Protein AF-A0A7X6CUW1-F1 (afdb_monomer_lite)

Foldseek 3Di:
DDDDDDDPPDPDDPDPPVPDDLQDLVNLCVLLVHDDDDDPVRLVVSLVVLCVVLVDPPDPVSVVSNVSSVSSSCNSVVNPDDDDPDPVQQQDDDPNHGVVVVCVCCVPVVVVVVVVVVVVVVVCVVVVCVVVDDDAPAEEEEAEQKDQPCVVDDPVVQPLADAVQVVLCVQQVTDHYYYYYQHQDPPDDPVSNVVSVVVLVCVLVCVDAHFKYKYFPVSLVVSLQSVFFDQCVVLVVVVPVVDPCVLCVQFAFDWDAHPVRDIGGFWTWNQVLPLCVSNRTDDNTTTMTGTPSHPCNVSSSSVVVVCSVCVVVSSVSVVVVVVPDDPPPPPPDDDDDPDDDPDDDDDD

Radius of gyration: 44.89 Å; chains: 1; bounding box: 87×87×117 Å

Structure (mmCIF, N/CA/C/O backbone):
data_AF-A0A7X6CUW1-F1
#
_entry.id   AF-A0A7X6CUW1-F1
#
loop_
_atom_site.group_PDB
_atom_site.id
_atom_site.type_symbol
_atom_site.label_atom_id
_atom_site.label_alt_id
_atom_site.label_comp_id
_atom_site.label_asym_id
_atom_site.label_entity_id
_atom_site.label_seq_id
_atom_site.pdbx_PDB_ins_code
_atom_site.Cartn_x
_atom_site.Cartn_y
_atom_site.Cartn_z
_atom_site.occupancy
_atom_site.B_iso_or_equiv
_atom_site.auth_seq_id
_atom_site.auth_comp_id
_atom_site.auth_asym_id
_atom_site.auth_atom_id
_atom_site.pdbx_PDB_model_num
ATOM 1 N N . MET A 1 1 ? 52.837 51.247 -17.660 1.00 37.38 1 MET A N 1
ATOM 2 C CA . MET A 1 1 ? 52.969 52.256 -18.740 1.00 37.38 1 MET A CA 1
ATOM 3 C C . MET A 1 1 ? 53.854 51.678 -19.839 1.00 37.38 1 MET A C 1
ATOM 5 O O . MET A 1 1 ? 54.878 51.116 -19.479 1.00 37.38 1 MET A O 1
ATOM 9 N N . ARG A 1 2 ? 53.458 51.864 -21.115 1.00 35.38 2 ARG A N 1
ATOM 10 C CA . ARG A 1 2 ? 54.001 51.298 -22.384 1.00 35.38 2 ARG A CA 1
ATOM 11 C C . ARG A 1 2 ? 53.661 49.814 -22.578 1.00 35.38 2 ARG A C 1
ATOM 13 O O . ARG A 1 2 ? 54.220 48.990 -21.878 1.00 35.38 2 ARG A O 1
ATOM 20 N N . ASN A 1 3 ? 52.665 49.389 -23.362 1.00 33.28 3 ASN A N 1
ATOM 21 C CA . ASN A 1 3 ? 52.135 49.794 -24.679 1.00 33.28 3 ASN A CA 1
ATOM 22 C C . ASN A 1 3 ? 53.140 49.752 -25.843 1.00 33.28 3 ASN A C 1
ATOM 24 O O . ASN A 1 3 ? 54.154 50.445 -25.791 1.00 33.28 3 ASN A O 1
ATOM 28 N N . MET A 1 4 ? 52.692 49.045 -26.897 1.00 32.41 4 MET A N 1
ATOM 29 C CA . MET A 1 4 ? 53.194 48.907 -28.279 1.00 32.41 4 MET A CA 1
ATOM 30 C C . MET A 1 4 ? 54.305 47.854 -28.485 1.00 32.41 4 MET A C 1
ATOM 32 O O . MET A 1 4 ? 55.211 47.753 -27.674 1.00 32.41 4 MET A O 1
ATOM 36 N N . ASP A 1 5 ? 54.303 47.018 -29.527 1.00 32.22 5 ASP A N 1
ATOM 37 C CA . ASP A 1 5 ? 53.463 46.984 -30.728 1.00 32.22 5 ASP A CA 1
ATOM 38 C C . ASP A 1 5 ? 53.472 45.588 -31.368 1.00 32.22 5 ASP A C 1
ATOM 40 O O . ASP A 1 5 ? 54.455 44.851 -31.284 1.00 32.22 5 ASP A O 1
ATOM 44 N N . LYS A 1 6 ? 52.376 45.266 -32.052 1.00 42.03 6 LYS A N 1
ATOM 45 C CA . LYS A 1 6 ? 52.260 44.152 -32.988 1.00 42.03 6 LYS A CA 1
ATOM 46 C C . LYS A 1 6 ? 53.151 44.430 -34.199 1.00 42.03 6 LYS A C 1
ATOM 48 O O . LYS A 1 6 ? 53.022 45.465 -34.839 1.00 42.03 6 LYS A O 1
ATOM 53 N N . SER A 1 7 ? 53.951 43.456 -34.608 1.00 32.16 7 SER A N 1
ATOM 54 C CA . SER A 1 7 ? 54.215 43.250 -36.034 1.00 32.16 7 SER A CA 1
ATOM 55 C C . SER A 1 7 ? 54.445 41.765 -36.282 1.00 32.16 7 SER A C 1
ATOM 57 O O . SER A 1 7 ? 55.501 41.203 -36.011 1.00 32.16 7 SER A O 1
ATOM 59 N N . GLU A 1 8 ? 53.383 41.122 -36.757 1.00 33.62 8 GLU A N 1
ATOM 60 C CA . GLU A 1 8 ? 53.429 39.822 -37.409 1.00 33.62 8 GLU A CA 1
ATOM 61 C C . GLU A 1 8 ? 54.360 39.930 -38.623 1.00 33.62 8 GLU A C 1
ATOM 63 O O . GLU A 1 8 ? 53.981 40.446 -39.675 1.00 33.62 8 GLU A O 1
ATOM 68 N N . GLN A 1 9 ? 55.594 39.448 -38.495 1.00 31.64 9 GLN A N 1
ATOM 69 C CA . GLN A 1 9 ? 56.367 39.055 -39.665 1.00 31.64 9 GLN A CA 1
ATOM 70 C C . GLN A 1 9 ? 55.897 37.667 -40.079 1.00 31.64 9 GLN A C 1
ATOM 72 O O . GLN A 1 9 ? 56.334 36.652 -39.551 1.00 31.64 9 GLN A O 1
ATOM 77 N N . ASN A 1 10 ? 54.944 37.684 -41.008 1.00 37.09 10 ASN A N 1
ATOM 78 C CA . ASN A 1 10 ? 54.519 36.586 -41.861 1.00 37.09 10 ASN A CA 1
ATOM 79 C C . ASN A 1 10 ? 55.748 35.879 -42.471 1.00 37.09 10 ASN A C 1
ATOM 81 O O . ASN A 1 10 ? 56.368 36.456 -43.372 1.00 37.09 10 ASN A O 1
ATOM 85 N N . PRO A 1 11 ? 56.120 34.660 -42.032 1.00 34.69 11 PRO A N 1
ATOM 86 C CA . PRO A 1 11 ? 57.071 33.866 -42.777 1.00 34.69 11 PRO A CA 1
ATOM 87 C C . PRO A 1 11 ? 56.303 33.268 -43.951 1.00 34.69 11 PRO A C 1
ATOM 89 O O . PRO A 1 11 ? 55.558 32.302 -43.811 1.00 34.69 11 PRO A O 1
ATOM 92 N N . GLU A 1 12 ? 56.434 33.964 -45.077 1.00 35.34 12 GLU A N 1
ATOM 93 C CA . GLU A 1 12 ? 56.461 33.415 -46.426 1.00 35.34 12 GLU A CA 1
ATOM 94 C C . GLU A 1 12 ? 55.692 32.105 -46.592 1.00 35.34 12 GLU A C 1
ATOM 96 O O . GLU A 1 12 ? 56.203 31.010 -46.365 1.00 35.34 12 GLU A O 1
ATOM 101 N N . THR A 1 13 ? 54.448 32.251 -47.053 1.00 31.05 13 THR A N 1
ATOM 102 C CA . THR A 1 13 ? 53.720 31.254 -47.842 1.00 31.05 13 THR A CA 1
ATOM 103 C C . THR A 1 13 ? 54.718 30.386 -48.620 1.00 31.05 13 THR A C 1
ATOM 105 O O . THR A 1 13 ? 55.293 30.883 -49.594 1.00 31.05 13 THR A O 1
ATOM 108 N N . PRO A 1 14 ? 54.940 29.114 -48.237 1.00 35.59 14 PRO A N 1
ATOM 109 C CA . PRO A 1 14 ? 55.691 28.214 -49.076 1.00 35.59 14 PRO A CA 1
ATOM 110 C C . PRO A 1 14 ? 54.786 27.927 -50.265 1.00 35.59 14 PRO A C 1
ATOM 112 O O . PRO A 1 14 ? 53.789 27.215 -50.178 1.00 35.59 14 PRO A O 1
ATOM 115 N N . ASP A 1 15 ? 55.122 28.589 -51.359 1.00 36.53 15 ASP A N 1
ATOM 116 C CA . ASP A 1 15 ? 54.914 28.091 -52.699 1.00 36.53 15 ASP A CA 1
ATOM 117 C C . ASP A 1 15 ? 53.448 27.821 -53.087 1.00 36.53 15 ASP A C 1
ATOM 119 O O . ASP A 1 15 ? 53.007 26.707 -53.370 1.00 36.53 15 ASP A O 1
ATOM 123 N N . ARG A 1 16 ? 52.699 28.916 -53.269 1.00 32.84 16 ARG A N 1
ATOM 124 C CA . ARG A 1 16 ? 51.542 28.971 -54.187 1.00 32.84 16 ARG A CA 1
ATOM 125 C C . ARG A 1 16 ? 51.960 28.787 -55.668 1.00 32.84 16 ARG A C 1
ATOM 127 O O . ARG A 1 16 ? 51.327 29.358 -56.551 1.00 32.84 16 ARG A O 1
ATOM 134 N N . ALA A 1 17 ? 52.995 27.994 -55.959 1.00 31.42 17 ALA A N 1
ATOM 135 C CA . ALA A 1 17 ? 53.446 27.636 -57.307 1.00 31.42 17 ALA A CA 1
ATOM 136 C C . ALA A 1 17 ? 53.113 26.183 -57.703 1.00 31.42 17 ALA A C 1
ATOM 138 O O . ALA A 1 17 ? 53.570 25.707 -58.737 1.00 31.42 17 ALA A O 1
ATOM 139 N N . ALA A 1 18 ? 52.259 25.490 -56.939 1.00 34.91 18 ALA A N 1
ATOM 140 C CA . ALA A 1 18 ? 51.622 24.236 -57.365 1.00 34.91 18 ALA A CA 1
ATOM 141 C C . ALA A 1 18 ? 50.106 24.395 -57.620 1.00 34.91 18 ALA A C 1
ATOM 143 O O . ALA A 1 18 ? 49.354 23.421 -57.614 1.00 34.91 18 ALA A O 1
ATOM 144 N N . ALA A 1 19 ? 49.638 25.629 -57.847 1.00 34.12 19 ALA A N 1
ATOM 145 C CA . ALA A 1 19 ? 48.302 25.885 -58.374 1.00 34.12 19 ALA A CA 1
ATOM 146 C C . ALA A 1 19 ? 48.270 25.436 -59.841 1.00 34.12 19 ALA A C 1
ATOM 148 O O . ALA A 1 19 ? 48.971 25.992 -60.687 1.00 34.12 19 ALA A O 1
ATOM 149 N N . GLY A 1 20 ? 47.504 24.373 -60.093 1.00 41.28 20 GLY A N 1
ATOM 150 C CA . GLY A 1 20 ? 47.474 23.626 -61.342 1.00 41.28 20 GLY A CA 1
ATOM 151 C C . GLY A 1 20 ? 47.475 24.504 -62.587 1.00 41.28 20 GLY A C 1
ATOM 152 O O . GLY A 1 20 ? 46.703 25.457 -62.698 1.00 41.28 20 GLY A O 1
ATOM 153 N N . GLN A 1 21 ? 48.331 24.141 -63.543 1.00 43.94 21 GLN A N 1
ATOM 154 C CA . GLN A 1 21 ? 48.214 24.612 -64.916 1.00 43.94 21 GLN A CA 1
ATOM 155 C C . GLN A 1 21 ? 46.764 24.406 -65.355 1.00 43.94 21 GLN A C 1
ATOM 157 O O . GLN A 1 21 ? 46.319 23.277 -65.564 1.00 43.94 21 GLN A O 1
ATOM 162 N N . VAL A 1 22 ? 46.009 25.499 -65.450 1.00 59.91 22 VAL A N 1
ATOM 163 C CA . VAL A 1 22 ? 44.676 25.475 -66.039 1.00 59.91 22 VAL A CA 1
ATOM 164 C C . VAL A 1 22 ? 44.899 25.107 -67.495 1.00 59.91 22 VAL A C 1
ATOM 166 O O . VAL A 1 22 ? 45.400 25.915 -68.277 1.00 59.91 22 VAL A O 1
ATOM 169 N N . LEU A 1 23 ? 44.622 23.845 -67.819 1.00 72.19 23 LEU A N 1
ATOM 170 C CA . LEU A 1 23 ? 44.793 23.300 -69.153 1.00 72.19 23 LEU A CA 1
ATOM 171 C C . LEU A 1 23 ? 44.078 24.230 -70.139 1.00 72.19 23 LEU A C 1
ATOM 173 O O . LEU A 1 23 ? 42.863 24.416 -70.076 1.00 72.19 23 LEU A O 1
ATOM 177 N N . THR A 1 24 ? 44.836 24.874 -71.022 1.00 79.75 24 THR A N 1
ATOM 178 C CA . THR A 1 24 ? 44.257 25.822 -71.978 1.00 79.75 24 THR A CA 1
ATOM 179 C C . THR A 1 24 ? 43.451 25.069 -73.032 1.00 79.75 24 THR A C 1
ATOM 181 O O . THR A 1 24 ? 43.754 23.924 -73.373 1.00 79.75 24 THR A O 1
ATOM 184 N N . ARG A 1 25 ? 42.451 25.724 -73.634 1.00 77.56 25 ARG A N 1
ATOM 185 C CA . ARG A 1 25 ? 41.637 25.123 -74.707 1.00 77.56 25 ARG A CA 1
ATOM 186 C C . ARG A 1 25 ? 42.491 24.559 -75.855 1.00 77.56 25 ARG A C 1
ATOM 188 O O . ARG A 1 25 ? 42.153 23.524 -76.415 1.00 77.56 25 ARG A O 1
ATOM 195 N N . ALA A 1 26 ? 43.610 25.208 -76.183 1.00 79.31 26 ALA A N 1
ATOM 196 C CA . ALA A 1 26 ? 44.545 24.742 -77.210 1.00 79.31 26 ALA A CA 1
ATOM 197 C C . ALA A 1 26 ? 45.279 23.449 -76.804 1.00 79.31 26 ALA A C 1
ATOM 199 O O . ALA A 1 26 ? 45.451 22.552 -77.628 1.00 79.31 26 ALA A O 1
ATOM 200 N N . GLN A 1 27 ? 45.665 23.322 -75.531 1.00 81.38 27 GLN A N 1
ATOM 201 C CA . GLN A 1 27 ? 46.259 22.096 -74.988 1.00 81.38 27 GLN A CA 1
ATOM 202 C C . GLN A 1 27 ? 45.232 20.958 -74.926 1.00 81.38 27 GLN A C 1
ATOM 204 O O . GLN A 1 27 ? 45.554 19.837 -75.305 1.00 81.38 27 GLN A O 1
ATOM 209 N N . ALA A 1 28 ? 43.984 21.254 -74.554 1.00 82.69 28 ALA A N 1
ATOM 210 C CA . ALA A 1 28 ? 42.889 20.283 -74.550 1.00 82.69 28 ALA A CA 1
ATOM 211 C C . ALA A 1 28 ? 42.583 19.722 -75.954 1.00 82.69 28 ALA A C 1
ATOM 213 O O . ALA A 1 28 ? 42.400 18.517 -76.115 1.00 82.69 28 ALA A O 1
ATOM 214 N N . ILE A 1 29 ? 42.607 20.576 -76.988 1.00 85.12 29 ILE A N 1
ATOM 215 C CA . ILE A 1 29 ? 42.474 20.159 -78.398 1.00 85.12 29 ILE A CA 1
ATOM 216 C C . ILE A 1 29 ? 43.608 19.203 -78.793 1.00 85.12 29 ILE A C 1
ATOM 218 O O . ILE A 1 29 ? 43.357 18.205 -79.465 1.00 85.12 29 ILE A O 1
ATOM 222 N N . LYS A 1 30 ? 44.841 19.472 -78.344 1.00 85.69 30 LYS A N 1
ATOM 223 C CA . LYS A 1 30 ? 46.001 18.621 -78.632 1.00 85.69 30 LYS A CA 1
ATOM 224 C C . LYS A 1 30 ? 45.921 17.264 -77.925 1.00 85.69 30 LYS A C 1
ATOM 226 O O . LYS A 1 30 ? 46.213 16.255 -78.554 1.00 85.69 30 LYS A O 1
ATOM 231 N N . ILE A 1 31 ? 45.505 17.237 -76.657 1.00 84.94 31 ILE A N 1
ATOM 232 C CA . ILE A 1 31 ? 45.363 16.003 -75.862 1.00 84.94 31 ILE A CA 1
ATOM 233 C C . ILE A 1 31 ? 44.272 15.094 -76.432 1.00 84.94 31 ILE A C 1
ATOM 235 O O . ILE A 1 31 ? 44.461 13.886 -76.510 1.00 84.94 31 ILE A O 1
ATOM 239 N N . LEU A 1 32 ? 43.156 15.665 -76.895 1.00 84.81 32 LEU A N 1
ATOM 240 C CA . LEU A 1 32 ? 42.113 14.890 -77.572 1.00 84.81 32 LEU A CA 1
ATOM 241 C C . LEU A 1 32 ? 42.444 14.578 -79.040 1.00 84.81 32 LEU A C 1
ATOM 243 O O . LEU A 1 32 ? 41.616 13.993 -79.732 1.00 84.81 32 LEU A O 1
ATOM 247 N N . GLU A 1 33 ? 43.639 14.928 -79.527 1.00 86.00 33 GLU A N 1
ATOM 248 C CA . GLU A 1 33 ? 44.079 14.686 -80.907 1.00 86.00 33 GLU A CA 1
ATOM 249 C C . GLU A 1 33 ? 43.105 15.285 -81.949 1.00 86.00 33 GLU A C 1
ATOM 251 O O . GLU A 1 33 ? 42.822 14.685 -82.988 1.00 86.00 33 GLU A O 1
ATOM 256 N N . LEU A 1 34 ? 42.554 16.469 -81.654 1.00 87.06 34 LEU A N 1
ATOM 257 C CA . LEU A 1 34 ? 41.578 17.177 -82.486 1.00 87.06 34 LEU A CA 1
ATOM 258 C C . LEU A 1 34 ? 42.255 18.239 -83.368 1.00 87.06 34 LEU A C 1
ATOM 260 O O . LEU A 1 34 ? 43.216 18.891 -82.964 1.00 87.06 34 LEU A O 1
ATOM 264 N N . THR A 1 35 ? 41.721 18.468 -84.570 1.00 80.06 35 THR A N 1
ATOM 265 C CA . THR A 1 35 ? 42.219 19.490 -85.509 1.00 80.06 35 THR A CA 1
ATOM 266 C C . THR A 1 35 ? 41.250 20.665 -85.642 1.00 80.06 35 THR A C 1
ATOM 2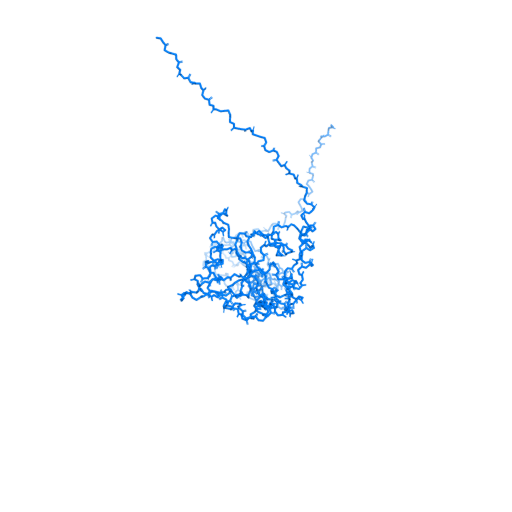68 O O . THR A 1 35 ? 40.051 20.471 -85.838 1.00 80.06 35 THR A O 1
ATOM 271 N N . GLY A 1 36 ? 41.769 21.897 -85.614 1.00 76.44 36 GLY A N 1
ATOM 272 C CA . GLY A 1 36 ? 40.997 23.114 -85.893 1.00 76.44 36 GLY A CA 1
ATOM 273 C C . GLY A 1 36 ? 40.047 23.533 -84.764 1.00 76.44 36 GLY A C 1
ATOM 274 O O . GLY A 1 36 ? 40.405 23.483 -83.590 1.00 76.44 36 GLY A O 1
ATOM 275 N N . LYS A 1 37 ? 38.843 24.000 -85.125 1.00 78.56 37 LYS A N 1
ATOM 276 C CA . LYS A 1 37 ? 37.756 24.344 -84.189 1.00 78.56 37 LYS A CA 1
ATOM 277 C C . LYS A 1 37 ? 36.717 23.209 -84.200 1.00 78.56 37 LYS A C 1
ATOM 279 O O . LYS A 1 37 ? 35.774 23.286 -84.985 1.00 78.56 37 LYS A O 1
ATOM 284 N N . PRO A 1 38 ? 36.898 22.140 -83.401 1.00 79.94 38 PRO A N 1
ATOM 285 C CA . PRO A 1 38 ? 36.013 20.981 -83.441 1.00 79.94 38 PRO A CA 1
ATOM 286 C C . PRO A 1 38 ? 34.617 21.335 -82.909 1.00 79.94 38 PRO A C 1
ATOM 288 O O . PRO A 1 38 ? 34.485 22.068 -81.926 1.00 79.94 38 PRO A O 1
ATOM 291 N N . ASN A 1 39 ? 33.580 20.801 -83.558 1.00 84.56 39 ASN A N 1
ATOM 292 C CA . ASN A 1 39 ? 32.212 20.844 -83.043 1.00 84.56 39 ASN A CA 1
ATOM 293 C C . ASN A 1 39 ? 32.049 19.835 -81.887 1.00 84.56 39 ASN A C 1
ATOM 295 O O . ASN A 1 39 ? 32.823 18.884 -81.770 1.00 84.56 39 ASN A O 1
ATOM 299 N N . ARG A 1 40 ? 31.022 20.019 -81.057 1.00 81.69 40 ARG A N 1
ATOM 300 C CA . ARG A 1 40 ? 30.705 19.182 -79.893 1.00 81.69 40 ARG A CA 1
ATOM 301 C C . ARG A 1 40 ? 30.644 17.689 -80.222 1.00 81.69 40 ARG A C 1
ATOM 303 O O . ARG A 1 40 ? 31.256 16.892 -79.525 1.00 81.69 40 ARG A O 1
ATOM 310 N N . GLU A 1 41 ? 29.997 17.326 -81.323 1.00 82.62 41 GLU A N 1
ATOM 311 C CA . GLU A 1 41 ? 29.883 15.932 -81.773 1.00 82.62 41 GLU A CA 1
ATOM 312 C C . GLU A 1 41 ? 31.253 15.289 -82.062 1.00 82.62 41 GLU A C 1
ATOM 314 O O . GLU A 1 41 ? 31.497 14.128 -81.740 1.00 82.62 41 GLU A O 1
ATOM 319 N N . VAL A 1 42 ? 32.193 16.061 -82.615 1.00 84.81 42 VAL A N 1
ATOM 320 C CA . VAL A 1 42 ? 33.560 15.592 -82.894 1.00 84.81 42 VAL A CA 1
ATOM 321 C C . VAL A 1 42 ? 34.331 15.376 -81.590 1.00 84.81 42 VAL A C 1
ATOM 323 O O . VAL A 1 42 ? 35.078 14.406 -81.468 1.00 84.81 42 VAL A O 1
ATOM 326 N N . ILE A 1 43 ? 34.123 16.254 -80.605 1.00 86.12 43 ILE A N 1
ATOM 327 C CA . ILE A 1 43 ? 34.722 16.143 -79.270 1.00 86.12 43 ILE A CA 1
ATOM 328 C C . ILE A 1 43 ? 34.207 14.885 -78.560 1.00 86.12 43 ILE A C 1
ATOM 330 O O . ILE A 1 43 ? 35.015 14.092 -78.083 1.00 86.12 43 ILE A O 1
ATOM 334 N N . GLU A 1 44 ? 32.890 14.668 -78.537 1.00 85.81 44 GLU A N 1
ATOM 335 C CA . GLU A 1 44 ? 32.254 13.517 -77.878 1.00 85.81 44 GLU A CA 1
ATOM 336 C C . GLU A 1 44 ? 32.677 12.186 -78.519 1.00 85.81 44 GLU A C 1
ATOM 338 O O . GLU A 1 44 ? 33.088 11.257 -77.819 1.00 85.81 44 GLU A O 1
ATOM 343 N N . ASN A 1 45 ? 32.680 12.109 -79.854 1.00 86.12 45 ASN A N 1
ATOM 344 C CA . ASN A 1 45 ? 33.123 10.914 -80.573 1.00 86.12 45 ASN A CA 1
ATOM 345 C C . ASN A 1 45 ? 34.602 10.601 -80.316 1.00 86.12 45 ASN A C 1
ATOM 347 O O . ASN A 1 45 ? 34.975 9.437 -80.131 1.00 86.12 45 ASN A O 1
ATOM 351 N N . ARG A 1 46 ? 35.466 11.625 -80.285 1.00 86.88 46 ARG A N 1
ATOM 352 C CA . ARG A 1 46 ? 36.899 11.422 -80.049 1.00 86.88 46 ARG A CA 1
ATOM 353 C C . ARG A 1 46 ? 37.202 11.043 -78.609 1.00 86.88 46 ARG A C 1
ATOM 355 O O . ARG A 1 46 ? 37.992 10.129 -78.386 1.00 86.88 46 ARG A O 1
ATOM 362 N N . TYR A 1 47 ? 36.520 11.674 -77.664 1.00 88.56 47 TYR A N 1
ATOM 363 C CA . TYR A 1 47 ? 36.567 11.311 -76.257 1.00 88.56 47 TYR A CA 1
ATOM 364 C C . TYR A 1 47 ? 36.170 9.844 -76.049 1.00 88.56 47 TYR A C 1
ATOM 366 O O . TYR A 1 47 ? 36.947 9.073 -75.490 1.00 88.56 47 TYR A O 1
ATOM 374 N N . ALA A 1 48 ? 35.041 9.404 -76.614 1.00 87.06 48 ALA A N 1
ATOM 375 C CA . ALA A 1 48 ? 34.598 8.014 -76.512 1.00 87.06 48 ALA A CA 1
ATOM 376 C C . ALA A 1 48 ? 35.612 7.013 -77.105 1.00 87.06 48 ALA A C 1
ATOM 378 O O . ALA A 1 48 ? 35.825 5.937 -76.541 1.00 87.06 48 ALA A O 1
ATOM 379 N N . MET A 1 49 ? 36.266 7.355 -78.223 1.00 87.19 49 MET A N 1
ATOM 380 C CA . MET A 1 49 ? 37.332 6.530 -78.806 1.00 87.19 49 MET A CA 1
ATOM 381 C C . MET A 1 49 ? 38.555 6.420 -77.888 1.00 87.19 49 MET A C 1
ATOM 383 O O . MET A 1 49 ? 39.084 5.322 -77.708 1.00 87.19 49 MET A O 1
ATOM 387 N N . LEU A 1 50 ? 38.994 7.533 -77.296 1.00 87.69 50 LEU A N 1
ATOM 388 C CA . LEU A 1 50 ? 40.145 7.561 -76.395 1.00 87.69 50 LEU A CA 1
ATOM 389 C C . LEU A 1 50 ? 39.847 6.827 -75.079 1.00 87.69 50 LEU A C 1
ATOM 391 O O . LEU A 1 50 ? 40.657 6.006 -74.654 1.00 87.69 50 LEU A O 1
ATOM 395 N N . CYS A 1 51 ? 38.652 6.987 -74.503 1.00 85.19 51 CYS A N 1
ATOM 396 C CA . CYS A 1 51 ? 38.236 6.217 -73.328 1.00 85.19 51 CYS A CA 1
ATOM 397 C C . CYS A 1 51 ? 38.215 4.704 -73.600 1.00 85.19 51 CYS A C 1
ATOM 399 O O . CYS A 1 51 ? 38.598 3.912 -72.744 1.00 85.19 51 CYS A O 1
ATOM 401 N N . ARG A 1 52 ? 37.811 4.273 -74.804 1.00 85.38 52 ARG A N 1
ATOM 402 C CA . ARG A 1 52 ? 37.864 2.850 -75.190 1.00 85.38 52 ARG A CA 1
ATOM 403 C C . ARG A 1 52 ? 39.296 2.342 -75.367 1.00 85.38 52 ARG A C 1
ATOM 405 O O . ARG A 1 52 ? 39.546 1.176 -75.066 1.00 85.38 52 ARG A O 1
ATOM 412 N N . ARG A 1 53 ? 40.211 3.193 -75.849 1.00 84.75 53 ARG A N 1
ATOM 413 C CA . ARG A 1 53 ? 41.636 2.872 -76.033 1.00 84.75 53 ARG A CA 1
ATOM 414 C C . ARG A 1 53 ? 42.345 2.678 -74.691 1.00 84.75 53 ARG A C 1
ATOM 416 O O . ARG A 1 53 ? 43.053 1.693 -74.539 1.00 84.75 53 ARG A O 1
ATOM 423 N N . TYR A 1 54 ? 42.102 3.563 -73.728 1.00 82.38 54 TYR A N 1
ATOM 424 C CA . TYR A 1 54 ? 42.764 3.563 -72.415 1.00 82.38 54 TYR A CA 1
ATOM 425 C C . TYR A 1 54 ? 41.903 2.951 -71.293 1.00 82.38 54 TYR A C 1
ATOM 427 O O . TYR A 1 54 ? 42.068 3.280 -70.124 1.00 82.38 54 TYR A O 1
ATOM 435 N N . LYS A 1 55 ? 40.955 2.063 -71.631 1.00 77.31 55 LYS A N 1
ATOM 436 C CA . LYS A 1 55 ? 39.972 1.503 -70.679 1.00 77.31 55 LYS A CA 1
ATOM 437 C C . LYS A 1 55 ? 40.578 0.655 -69.553 1.00 77.31 55 LYS A C 1
ATOM 439 O O . LYS A 1 55 ? 39.900 0.400 -68.561 1.00 77.31 55 LYS A O 1
ATOM 444 N N . ASP A 1 56 ? 41.797 0.156 -69.742 1.00 76.19 56 ASP A N 1
ATOM 445 C CA . ASP A 1 56 ? 42.466 -0.701 -68.770 1.00 76.19 56 ASP A CA 1
ATOM 446 C C . ASP A 1 56 ? 43.196 0.142 -67.725 1.00 76.19 56 ASP A C 1
ATOM 448 O O . ASP A 1 56 ? 44.325 0.587 -67.928 1.00 76.19 56 ASP A O 1
ATOM 452 N N . LEU A 1 57 ? 42.518 0.359 -66.599 1.00 71.19 57 LEU A N 1
ATOM 453 C CA . LEU A 1 57 ? 43.011 1.154 -65.476 1.00 71.19 57 LEU A CA 1
ATOM 454 C C . LEU A 1 57 ? 43.938 0.360 -64.542 1.00 71.19 57 LEU A C 1
ATOM 456 O O . LEU A 1 57 ? 44.253 0.850 -63.463 1.00 71.19 57 LEU A O 1
ATOM 460 N N . SER A 1 58 ? 44.341 -0.865 -64.890 1.00 70.44 58 SER A N 1
ATOM 461 C CA . SER A 1 58 ? 45.318 -1.619 -64.091 1.00 70.44 58 SER A CA 1
ATOM 462 C C . SER A 1 58 ? 46.760 -1.126 -64.288 1.00 70.44 58 SER A C 1
ATOM 464 O O . SER A 1 58 ? 47.588 -1.292 -63.393 1.00 70.44 58 SER A O 1
ATOM 466 N N . ASP A 1 59 ? 47.030 -0.459 -65.414 1.00 75.50 59 ASP A N 1
ATOM 467 C CA . ASP A 1 59 ? 48.311 0.164 -65.752 1.00 75.50 59 ASP A CA 1
ATOM 468 C C . ASP A 1 59 ? 48.353 1.640 -65.279 1.00 75.50 59 ASP A C 1
ATOM 470 O O . ASP A 1 59 ? 47.478 2.430 -65.668 1.00 75.50 59 ASP A O 1
ATOM 474 N N . PRO A 1 60 ? 49.343 2.046 -64.456 1.00 73.94 60 PRO A N 1
ATOM 475 C CA . PRO A 1 60 ? 49.521 3.431 -64.014 1.00 73.94 60 PRO A CA 1
ATOM 476 C C . PRO A 1 60 ? 49.597 4.455 -65.158 1.00 73.94 60 PRO A C 1
ATOM 478 O O . PRO A 1 60 ? 49.098 5.575 -65.010 1.00 73.94 60 PRO A O 1
ATOM 481 N N . ASP A 1 61 ? 50.168 4.082 -66.306 1.00 74.62 61 ASP A N 1
ATOM 482 C CA . ASP A 1 61 ? 50.302 4.991 -67.449 1.00 74.62 61 ASP A CA 1
ATOM 483 C C . ASP A 1 61 ? 48.943 5.238 -68.124 1.00 74.62 61 ASP A C 1
ATOM 485 O O . ASP A 1 61 ? 48.600 6.375 -68.469 1.00 74.62 61 ASP A O 1
ATOM 489 N N . ASN A 1 62 ? 48.094 4.209 -68.211 1.00 78.06 62 ASN A N 1
ATOM 490 C CA . ASN A 1 62 ? 46.726 4.344 -68.720 1.00 78.06 62 ASN A CA 1
ATOM 491 C C . ASN A 1 62 ? 45.839 5.174 -67.786 1.00 78.06 62 ASN A C 1
ATOM 493 O O . ASN A 1 62 ? 45.017 5.958 -68.266 1.00 78.06 62 ASN A O 1
ATOM 497 N N . GLN A 1 63 ? 46.013 5.050 -66.465 1.00 74.50 63 GLN A N 1
ATOM 498 C CA . GLN A 1 63 ? 45.301 5.891 -65.495 1.00 74.50 63 GLN A CA 1
ATOM 499 C C . GLN A 1 63 ? 45.629 7.373 -65.698 1.00 74.50 63 GLN A C 1
ATOM 501 O O . GLN A 1 63 ? 44.726 8.214 -65.712 1.00 74.50 63 GLN A O 1
ATOM 506 N N . ARG A 1 64 ? 46.912 7.692 -65.904 1.00 78.00 64 ARG A N 1
ATOM 507 C CA . ARG A 1 64 ? 47.361 9.060 -66.166 1.00 78.00 64 ARG A CA 1
ATOM 508 C C . ARG A 1 64 ? 46.802 9.596 -67.485 1.00 78.00 64 ARG A C 1
ATOM 510 O O . ARG A 1 64 ? 46.254 10.696 -67.502 1.00 78.00 64 ARG A O 1
ATOM 517 N N . HIS A 1 65 ? 46.866 8.816 -68.563 1.00 79.88 65 HIS A N 1
ATOM 518 C CA . HIS A 1 65 ? 46.298 9.220 -69.852 1.00 79.88 65 HIS A CA 1
ATOM 519 C C . HIS A 1 65 ? 44.782 9.425 -69.786 1.00 79.88 65 HIS A C 1
ATOM 521 O O . HIS A 1 65 ? 44.275 10.416 -70.308 1.00 79.88 65 HIS A O 1
ATOM 527 N N . MET A 1 66 ? 44.052 8.543 -69.101 1.00 80.94 66 MET A N 1
ATOM 528 C CA . MET A 1 66 ? 42.610 8.696 -68.903 1.00 80.94 66 MET A CA 1
ATOM 529 C C . MET A 1 66 ? 42.278 9.973 -68.116 1.00 80.94 66 MET A C 1
ATOM 531 O O . MET A 1 66 ? 41.341 10.690 -68.470 1.00 80.94 66 MET A O 1
ATOM 535 N N . ALA A 1 67 ? 43.062 10.300 -67.085 1.00 79.25 67 ALA A N 1
ATOM 536 C CA . ALA A 1 67 ? 42.895 11.538 -66.328 1.00 79.25 67 ALA A CA 1
ATOM 537 C C . ALA A 1 67 ? 43.120 12.786 -67.206 1.00 79.25 67 ALA A C 1
ATOM 539 O O . ALA A 1 67 ? 42.304 13.710 -67.177 1.00 79.25 67 ALA A O 1
ATOM 540 N N . GLU A 1 68 ? 44.167 12.787 -68.038 1.00 83.88 68 GLU A N 1
ATOM 541 C CA . GLU A 1 68 ? 44.466 13.871 -68.987 1.00 83.88 68 GLU A CA 1
ATOM 542 C C . GLU A 1 68 ? 43.349 14.033 -70.044 1.00 83.88 68 GLU A C 1
ATOM 544 O O . GLU A 1 68 ? 42.922 15.155 -70.332 1.00 83.88 68 GLU A O 1
ATOM 549 N N . ILE A 1 69 ? 42.812 12.925 -70.572 1.00 86.88 69 ILE A N 1
ATOM 550 C CA . ILE A 1 69 ? 41.692 12.904 -71.533 1.00 86.88 69 ILE A CA 1
ATOM 551 C C . ILE A 1 69 ? 40.414 13.487 -70.914 1.00 86.88 69 ILE A C 1
ATOM 553 O O . ILE A 1 69 ? 39.756 14.326 -71.534 1.00 86.88 69 ILE A O 1
ATOM 557 N N . ASN A 1 70 ? 40.078 13.086 -69.685 1.00 83.50 70 ASN A N 1
ATOM 558 C CA . ASN A 1 70 ? 38.902 13.586 -68.968 1.00 83.50 70 ASN A CA 1
ATOM 559 C C . ASN A 1 70 ? 39.024 15.084 -68.669 1.00 83.50 70 ASN A C 1
ATOM 561 O O . ASN A 1 70 ? 38.067 15.837 -68.853 1.00 83.50 70 ASN A O 1
ATOM 565 N N . GLN A 1 71 ? 40.213 15.539 -68.266 1.00 81.38 71 GLN A N 1
ATOM 566 C CA . GLN A 1 71 ? 40.476 16.956 -68.029 1.00 81.38 71 GLN A CA 1
ATOM 567 C C . GLN A 1 71 ? 40.351 17.775 -69.322 1.00 81.38 71 GLN A C 1
ATOM 569 O O . GLN A 1 71 ? 39.724 18.835 -69.323 1.00 81.38 71 GLN A O 1
ATOM 574 N N . ALA A 1 72 ? 40.896 17.274 -70.434 1.00 83.94 72 ALA A N 1
ATOM 575 C CA . ALA A 1 72 ? 40.777 17.921 -71.734 1.00 83.94 72 ALA A CA 1
ATOM 576 C C . ALA A 1 72 ? 39.318 18.006 -72.208 1.00 83.94 72 ALA A C 1
ATOM 578 O O . ALA A 1 72 ? 38.890 19.062 -72.677 1.00 83.94 72 ALA A O 1
ATOM 579 N N . TYR A 1 73 ? 38.533 16.940 -72.031 1.00 84.62 73 TYR A N 1
ATOM 580 C CA . TYR A 1 73 ? 37.102 16.939 -72.336 1.00 84.62 73 TYR A CA 1
ATOM 581 C C . TYR A 1 73 ? 36.346 17.986 -71.509 1.00 84.62 73 TYR A C 1
ATOM 583 O O . TYR A 1 73 ? 35.691 18.852 -72.085 1.00 84.62 73 TYR A O 1
ATOM 591 N N . ASN A 1 74 ? 36.538 17.988 -70.188 1.00 81.56 74 ASN A N 1
ATOM 592 C CA . ASN A 1 74 ? 35.897 18.920 -69.258 1.00 81.56 74 ASN A CA 1
ATOM 593 C C . ASN A 1 74 ? 36.168 20.395 -69.599 1.00 81.56 74 ASN A C 1
ATOM 595 O O . ASN A 1 74 ? 35.249 21.219 -69.565 1.00 81.56 74 ASN A O 1
ATOM 599 N N . VAL A 1 75 ? 37.404 20.721 -69.999 1.00 83.62 75 VAL A N 1
ATOM 600 C CA . VAL A 1 75 ? 37.790 22.067 -70.459 1.00 83.62 75 VAL A CA 1
ATOM 601 C C . VAL A 1 75 ? 37.108 22.436 -71.778 1.00 83.62 75 VAL A C 1
ATOM 603 O O . VAL A 1 75 ? 36.689 23.582 -71.948 1.00 83.62 75 VAL A O 1
ATOM 606 N N . LEU A 1 76 ? 36.970 21.497 -72.722 1.00 81.88 76 LEU A N 1
ATOM 607 C CA . LEU A 1 76 ? 36.278 21.759 -73.990 1.00 81.88 76 LEU A CA 1
ATOM 608 C C . LEU A 1 76 ? 34.756 21.865 -73.836 1.00 81.88 76 LEU A C 1
ATOM 610 O O . LEU A 1 76 ? 34.133 22.594 -74.609 1.00 81.88 76 LEU A O 1
ATOM 614 N N . THR A 1 77 ? 34.164 21.175 -72.861 1.00 79.69 77 THR A N 1
ATOM 615 C CA . THR A 1 77 ? 32.715 21.175 -72.611 1.00 79.69 77 THR A CA 1
ATOM 616 C C . THR A 1 77 ? 32.262 22.194 -71.564 1.00 79.69 77 THR A C 1
ATOM 618 O O . THR A 1 77 ? 31.062 22.345 -71.356 1.00 79.69 77 THR A O 1
ATOM 621 N N . GLY A 1 78 ? 33.189 22.907 -70.914 1.00 68.81 78 GLY A N 1
ATOM 622 C CA . GLY A 1 78 ? 32.887 23.960 -69.935 1.00 68.81 78 GLY A CA 1
ATOM 623 C C . GLY A 1 78 ? 32.539 23.460 -68.528 1.00 68.81 78 GLY A C 1
ATOM 624 O O . GLY A 1 78 ? 32.140 24.256 -67.680 1.00 68.81 78 GLY A O 1
ATOM 625 N N . PHE A 1 79 ? 32.717 22.167 -68.250 1.00 65.00 79 PHE A N 1
ATOM 626 C CA . PHE A 1 79 ? 32.534 21.589 -66.918 1.00 65.00 79 PHE A CA 1
ATOM 627 C C . PHE A 1 79 ? 33.852 21.682 -66.136 1.00 65.00 79 PHE A C 1
ATOM 629 O O . PHE A 1 79 ? 34.582 20.707 -66.004 1.00 65.00 79 PHE A O 1
ATOM 636 N N . ASN A 1 80 ? 34.186 22.867 -65.618 1.00 54.97 80 ASN A N 1
ATOM 637 C CA . ASN A 1 80 ? 35.372 23.067 -64.774 1.00 54.97 80 ASN A CA 1
ATOM 638 C C . ASN A 1 80 ? 35.151 22.516 -63.351 1.00 54.97 80 ASN A C 1
ATOM 640 O O . ASN A 1 80 ? 35.048 23.280 -62.394 1.00 54.97 80 ASN A O 1
ATOM 644 N N . GLN A 1 81 ? 35.084 21.192 -63.192 1.00 54.06 81 GLN A N 1
ATOM 645 C CA . GLN A 1 81 ? 35.346 20.571 -61.893 1.00 54.06 81 GLN A CA 1
ATOM 646 C C . GLN A 1 81 ? 36.825 20.169 -61.826 1.00 54.06 81 GLN A C 1
ATOM 648 O O . GLN A 1 81 ? 37.266 19.357 -62.644 1.00 54.06 81 GLN A O 1
ATOM 653 N N . PRO A 1 82 ? 37.620 20.739 -60.900 1.00 51.97 82 PRO A N 1
ATOM 654 C CA . PRO A 1 82 ? 38.984 20.282 -60.690 1.00 51.97 82 PRO A CA 1
ATOM 655 C C . PRO A 1 82 ? 38.956 18.840 -60.175 1.00 51.97 82 PRO A C 1
ATOM 657 O O . PRO A 1 82 ? 38.218 18.513 -59.247 1.00 51.97 82 PRO A O 1
ATOM 660 N N . PHE A 1 83 ? 39.758 17.976 -60.795 1.00 52.94 83 PHE A N 1
ATOM 661 C CA . PHE A 1 83 ? 39.995 16.614 -60.329 1.00 52.94 83 PHE A CA 1
ATOM 662 C C . PHE A 1 83 ? 40.558 16.670 -58.903 1.00 52.94 83 PHE A C 1
ATOM 664 O O . PHE A 1 83 ? 41.658 17.179 -58.692 1.00 52.94 83 PHE A O 1
ATOM 671 N N . VAL A 1 84 ? 39.799 16.172 -57.927 1.00 57.03 84 VAL A N 1
ATOM 672 C CA . VAL A 1 84 ? 40.327 15.865 -56.595 1.00 57.03 84 VAL A CA 1
ATOM 673 C C . VAL A 1 84 ? 40.811 14.419 -56.674 1.00 57.03 84 VAL A C 1
ATOM 675 O O . VAL A 1 84 ? 39.971 13.536 -56.855 1.00 57.03 84 VAL A O 1
ATOM 678 N N . PRO A 1 85 ? 42.127 14.149 -56.596 1.00 55.69 85 PRO A N 1
ATOM 679 C CA . PRO A 1 85 ? 42.619 12.780 -56.548 1.00 55.69 85 PRO A CA 1
ATOM 680 C C . PRO A 1 85 ? 41.944 12.059 -55.381 1.00 55.69 85 PRO A C 1
ATOM 682 O O . PRO A 1 85 ? 41.918 12.590 -54.268 1.00 55.69 85 PRO A O 1
ATOM 685 N N . GLU A 1 86 ? 41.385 10.870 -55.617 1.00 57.97 86 GLU A N 1
ATOM 686 C CA . GLU A 1 86 ? 40.930 10.018 -54.518 1.00 57.97 86 GLU A CA 1
ATOM 687 C C . GLU A 1 86 ? 42.114 9.784 -53.577 1.00 57.97 86 GLU A C 1
ATOM 689 O O . GLU A 1 86 ? 43.134 9.234 -53.991 1.00 57.97 86 GLU A O 1
ATOM 694 N N . ASP A 1 87 ? 42.003 10.238 -52.325 1.00 59.94 87 ASP A N 1
ATOM 695 C CA . ASP A 1 87 ? 43.073 10.085 -51.343 1.00 59.94 87 ASP A CA 1
ATOM 696 C C . ASP A 1 87 ? 43.369 8.580 -51.172 1.00 59.94 87 ASP A C 1
ATOM 698 O O . ASP A 1 87 ? 42.500 7.836 -50.694 1.00 59.94 87 ASP A O 1
ATOM 702 N N . PRO A 1 88 ? 44.568 8.089 -51.550 1.00 60.91 88 PRO A N 1
ATOM 703 C CA . PRO A 1 88 ? 44.880 6.659 -51.549 1.00 60.91 88 PRO A CA 1
ATOM 704 C C . PRO A 1 88 ? 44.762 6.021 -50.155 1.00 60.91 88 PRO A C 1
ATOM 706 O O . PRO A 1 88 ? 44.637 4.800 -50.032 1.00 60.91 88 PRO A O 1
ATOM 709 N N . ARG A 1 89 ? 44.723 6.830 -49.086 1.00 61.84 89 ARG A N 1
ATOM 710 C CA . ARG A 1 89 ? 44.465 6.381 -47.709 1.00 61.84 89 ARG A CA 1
ATOM 711 C C . ARG A 1 89 ? 43.049 5.830 -47.504 1.00 61.84 89 ARG A C 1
ATOM 713 O O . ARG A 1 89 ? 42.868 4.929 -46.686 1.00 61.84 89 ARG A O 1
ATOM 720 N N . LEU A 1 90 ? 42.054 6.319 -48.249 1.00 59.31 90 LEU A N 1
ATOM 721 C CA . LEU A 1 90 ? 40.644 5.915 -48.123 1.00 59.31 90 LEU A CA 1
ATOM 722 C C . LEU A 1 90 ? 40.344 4.544 -48.754 1.00 59.31 90 LEU A C 1
ATOM 724 O O . LEU A 1 90 ? 39.370 3.891 -48.367 1.00 59.31 90 LEU A O 1
ATOM 728 N N . ASN A 1 91 ? 41.213 4.084 -49.660 1.00 61.53 91 ASN A N 1
ATOM 729 C CA . ASN A 1 91 ? 41.131 2.781 -50.326 1.00 61.53 91 ASN A CA 1
ATOM 730 C C . ASN A 1 91 ? 41.881 1.664 -49.583 1.00 61.53 91 ASN A C 1
ATOM 732 O O . ASN A 1 91 ? 41.812 0.497 -49.980 1.00 61.53 91 ASN A O 1
ATOM 736 N N . LYS A 1 92 ? 42.551 1.981 -48.465 1.00 70.81 92 LYS A N 1
ATOM 737 C CA . LYS A 1 92 ? 43.133 0.964 -47.587 1.00 70.81 92 LYS A CA 1
ATOM 738 C C . LYS A 1 92 ? 42.015 0.045 -47.086 1.00 70.81 92 LYS A C 1
ATOM 740 O O . LYS A 1 92 ? 41.008 0.506 -46.552 1.00 70.81 92 LYS A O 1
ATOM 745 N N . LYS A 1 93 ? 42.178 -1.264 -47.280 1.00 72.69 93 LYS A N 1
ATOM 746 C CA . LYS A 1 93 ? 41.229 -2.263 -46.781 1.00 72.69 93 LYS A CA 1
ATOM 747 C C . LYS A 1 93 ? 41.525 -2.548 -45.312 1.00 72.69 93 LYS A C 1
ATOM 749 O O . LYS A 1 93 ? 42.647 -2.905 -44.965 1.00 72.69 93 LYS A O 1
ATOM 754 N N . VAL A 1 94 ? 40.516 -2.403 -44.463 1.00 70.31 94 VAL A N 1
ATOM 755 C CA . VAL A 1 94 ? 40.543 -2.777 -43.046 1.00 70.31 94 VAL A CA 1
ATOM 756 C C . VAL A 1 94 ? 39.381 -3.739 -42.821 1.00 70.31 94 VAL A C 1
ATOM 758 O O . VAL A 1 94 ? 38.238 -3.419 -43.147 1.00 70.31 94 VAL A O 1
ATOM 761 N N . ALA A 1 95 ? 39.675 -4.945 -42.327 1.00 71.62 95 ALA A N 1
ATOM 762 C CA . ALA A 1 95 ? 38.683 -6.011 -42.144 1.00 71.62 95 ALA A CA 1
ATOM 763 C C . ALA A 1 95 ? 37.841 -6.295 -43.414 1.00 71.62 95 ALA A C 1
ATOM 765 O O . ALA A 1 95 ? 36.617 -6.388 -43.371 1.00 71.62 95 ALA A O 1
ATOM 766 N N . GLY A 1 96 ? 38.498 -6.370 -44.579 1.00 75.75 96 GLY A N 1
ATOM 767 C CA . GLY A 1 96 ? 37.862 -6.720 -45.858 1.00 75.75 96 GLY A CA 1
ATOM 768 C C . GLY A 1 96 ? 37.058 -5.606 -46.551 1.00 75.75 96 GLY A C 1
ATOM 769 O O . GLY A 1 96 ? 36.727 -5.762 -47.725 1.00 75.75 96 GLY A O 1
ATOM 770 N N . LYS A 1 97 ? 36.800 -4.469 -45.890 1.00 76.44 97 LYS A N 1
ATOM 771 C CA . LYS A 1 97 ? 36.114 -3.283 -46.450 1.00 76.44 97 LYS A CA 1
ATOM 772 C C . LYS A 1 97 ? 37.062 -2.082 -46.527 1.00 76.44 97 LYS A C 1
ATOM 774 O O . LYS A 1 97 ? 38.043 -2.024 -45.787 1.00 76.44 97 LYS A O 1
ATOM 779 N N . SER A 1 98 ? 36.820 -1.127 -47.427 1.00 77.75 98 SER A N 1
ATOM 780 C CA . SER A 1 98 ? 37.651 0.089 -47.493 1.00 77.75 98 SER A CA 1
ATOM 781 C C . SER A 1 98 ? 37.375 1.021 -46.308 1.00 77.75 98 SER A C 1
ATOM 783 O O . SER A 1 98 ? 36.278 1.021 -45.744 1.00 77.75 98 SER A O 1
ATOM 785 N N . VAL A 1 99 ? 38.354 1.847 -45.927 1.00 75.06 99 VAL A N 1
ATOM 786 C CA . VAL A 1 99 ? 38.170 2.882 -44.890 1.00 75.06 99 VAL A CA 1
ATOM 787 C C . VAL A 1 99 ? 37.008 3.819 -45.245 1.00 75.06 99 VAL A C 1
ATOM 789 O O . VAL A 1 99 ? 36.243 4.208 -44.364 1.00 75.06 99 VAL A O 1
ATOM 792 N N . TYR A 1 100 ? 36.807 4.121 -46.531 1.00 73.12 100 TYR A N 1
ATOM 793 C CA . TYR A 1 100 ? 35.645 4.882 -46.996 1.00 73.12 100 TYR A CA 1
ATOM 794 C C . TYR A 1 100 ? 34.309 4.197 -46.660 1.00 73.12 100 TYR A C 1
ATOM 796 O O . TYR A 1 100 ? 33.392 4.848 -46.161 1.00 73.12 100 TYR A O 1
ATOM 804 N N . GLN A 1 101 ? 34.202 2.881 -46.873 1.00 74.12 101 GLN A N 1
ATOM 805 C CA . GLN A 1 101 ? 32.995 2.113 -46.549 1.00 74.12 101 GLN A CA 1
ATOM 806 C C . GLN A 1 101 ? 32.727 2.080 -45.045 1.00 74.12 101 GLN A C 1
ATOM 808 O O . GLN A 1 101 ? 31.581 2.235 -44.635 1.00 74.12 101 GLN A O 1
ATOM 813 N N . TRP A 1 102 ? 33.765 1.934 -44.221 1.00 77.69 102 TRP A N 1
ATOM 814 C CA . TRP A 1 102 ? 33.629 2.028 -42.768 1.00 77.69 102 TRP A CA 1
ATOM 815 C C . TRP A 1 102 ? 33.168 3.410 -42.327 1.00 77.69 102 TRP A C 1
ATOM 817 O O . TRP A 1 102 ? 32.219 3.510 -41.558 1.00 77.69 102 TRP A O 1
ATOM 827 N N . ARG A 1 103 ? 33.767 4.477 -42.866 1.00 76.25 103 ARG A N 1
ATOM 828 C CA . ARG A 1 103 ? 33.321 5.850 -42.602 1.00 76.25 103 ARG A CA 1
ATOM 829 C C . ARG A 1 103 ? 31.851 6.029 -42.968 1.00 76.25 103 ARG A C 1
ATOM 831 O O . ARG A 1 103 ? 31.120 6.647 -42.209 1.00 76.25 103 ARG A O 1
ATOM 838 N N . ASN A 1 104 ? 31.411 5.452 -44.082 1.00 76.56 104 ASN A N 1
ATOM 839 C CA . ASN A 1 104 ? 30.015 5.483 -44.503 1.00 76.56 104 ASN A CA 1
ATOM 840 C C . ASN A 1 104 ? 29.099 4.712 -43.533 1.00 76.56 104 ASN A C 1
ATOM 842 O O . ASN A 1 104 ? 28.063 5.224 -43.125 1.00 76.56 104 ASN A O 1
ATOM 846 N N . ILE A 1 105 ? 29.499 3.510 -43.112 1.00 77.12 105 ILE A N 1
ATOM 847 C CA . ILE A 1 105 ? 28.756 2.697 -42.137 1.00 77.12 105 ILE A CA 1
ATOM 848 C C . ILE A 1 105 ? 28.645 3.422 -40.798 1.00 77.12 105 ILE A C 1
ATOM 850 O O . ILE A 1 105 ? 27.566 3.461 -40.224 1.00 77.12 105 ILE A O 1
ATOM 854 N N . PHE A 1 106 ? 29.720 4.038 -40.312 1.00 76.44 106 PHE A N 1
ATOM 855 C CA . PHE A 1 106 ? 29.663 4.812 -39.078 1.00 76.44 106 PHE A CA 1
ATOM 856 C C . PHE A 1 106 ? 28.843 6.086 -39.247 1.00 76.44 106 PHE A C 1
ATOM 858 O O . PHE A 1 106 ? 28.029 6.369 -38.385 1.00 76.44 106 PHE A O 1
ATOM 865 N N . TYR A 1 107 ? 28.987 6.819 -40.354 1.00 76.44 107 TYR A N 1
ATOM 866 C CA . TYR A 1 107 ? 28.276 8.080 -40.585 1.00 76.44 107 TYR A CA 1
ATOM 867 C C . TYR A 1 107 ? 26.759 7.893 -40.759 1.00 76.44 107 TYR A C 1
ATOM 869 O O 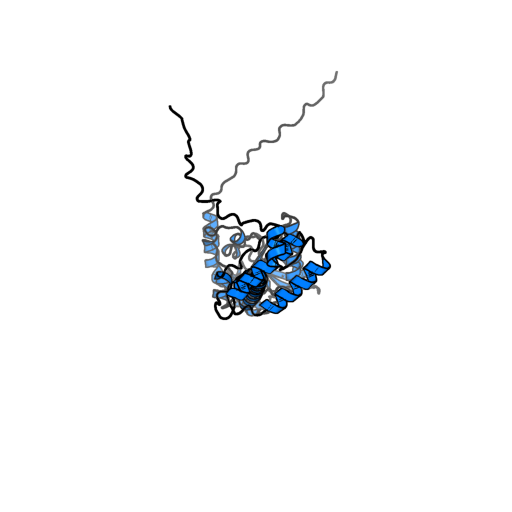. TYR A 1 107 ? 25.984 8.705 -40.256 1.00 76.44 107 TYR A O 1
ATOM 877 N N . TYR A 1 108 ? 26.326 6.807 -41.409 1.00 73.88 108 TYR A N 1
ATOM 878 C CA . TYR A 1 108 ? 24.906 6.520 -41.656 1.00 73.88 108 TYR A CA 1
ATOM 879 C C . TYR A 1 108 ? 24.291 5.497 -40.686 1.00 73.88 108 TYR A C 1
ATOM 881 O O . TYR A 1 108 ? 23.081 5.509 -40.475 1.00 73.88 108 TYR A O 1
ATOM 889 N N . GLY A 1 109 ? 25.095 4.627 -40.074 1.00 78.62 109 GLY A N 1
ATOM 890 C CA . GLY A 1 109 ? 24.631 3.519 -39.233 1.00 78.62 109 GLY A CA 1
ATOM 891 C C . GLY A 1 109 ? 24.598 3.810 -37.733 1.00 78.62 109 GLY A C 1
ATOM 892 O O . GLY A 1 109 ? 23.943 3.075 -36.999 1.00 78.62 109 GLY A O 1
ATOM 893 N N . TRP A 1 110 ? 25.241 4.881 -37.253 1.00 82.56 110 TRP A N 1
ATOM 894 C CA . TRP A 1 110 ? 25.280 5.167 -35.812 1.00 82.56 110 TRP A CA 1
ATOM 895 C C . TRP A 1 110 ? 23.916 5.571 -35.234 1.00 82.56 110 TRP A C 1
ATOM 897 O O . TRP A 1 110 ? 23.578 5.151 -34.132 1.00 82.56 110 TRP A O 1
ATOM 907 N N . LYS A 1 111 ? 23.103 6.335 -35.979 1.00 84.88 111 LYS A N 1
ATOM 908 C CA . LYS A 1 111 ? 21.757 6.751 -35.545 1.00 84.88 111 LYS A CA 1
ATOM 909 C C . LYS A 1 111 ? 20.791 5.570 -35.369 1.00 84.88 111 LYS A C 1
ATOM 911 O O . LYS A 1 111 ? 20.205 5.469 -34.294 1.00 84.88 111 LYS A O 1
ATOM 916 N N . PRO A 1 112 ? 20.620 4.660 -36.354 1.00 84.31 112 PRO A N 1
ATOM 917 C CA . PRO A 1 112 ? 19.767 3.491 -36.153 1.00 84.31 112 PRO A CA 1
ATOM 918 C C . PRO A 1 112 ? 20.336 2.535 -35.097 1.00 84.31 112 PRO A C 1
ATOM 920 O O . PRO A 1 112 ? 19.564 1.976 -34.327 1.00 84.31 112 PRO A O 1
ATOM 923 N N . ALA A 1 113 ? 21.663 2.390 -34.991 1.00 85.19 113 ALA A N 1
ATOM 924 C CA . ALA A 1 113 ? 22.272 1.585 -33.930 1.00 85.19 113 ALA A CA 1
ATOM 925 C C . ALA A 1 113 ? 21.964 2.143 -32.529 1.00 85.19 113 ALA A C 1
ATOM 927 O O . ALA A 1 113 ? 21.581 1.386 -31.641 1.00 85.19 113 ALA A O 1
ATOM 928 N N . LEU A 1 114 ? 22.060 3.463 -32.342 1.00 90.44 114 LEU A N 1
ATOM 929 C CA . LEU A 1 114 ? 21.709 4.118 -31.081 1.00 90.44 114 LEU A CA 1
ATOM 930 C C . LEU A 1 114 ? 20.221 3.945 -30.743 1.00 90.44 114 LEU A C 1
ATOM 932 O O . LEU A 1 114 ? 19.888 3.654 -29.599 1.00 90.44 114 LEU A O 1
ATOM 936 N N . ALA A 1 115 ? 19.335 4.071 -31.735 1.00 91.00 115 ALA A N 1
ATOM 937 C CA . ALA A 1 115 ? 17.903 3.852 -31.543 1.00 91.00 115 ALA A CA 1
ATOM 938 C C . ALA A 1 115 ? 17.597 2.415 -31.087 1.00 91.00 115 ALA A C 1
ATOM 940 O O . ALA A 1 115 ? 16.827 2.222 -30.150 1.00 91.00 115 ALA A O 1
ATOM 941 N N . VAL A 1 116 ? 18.239 1.409 -31.692 1.00 93.06 116 VAL A N 1
ATOM 942 C CA . VAL A 1 116 ? 18.089 0.002 -31.284 1.00 93.06 116 VAL A CA 1
ATOM 943 C C . VAL A 1 116 ? 18.585 -0.218 -29.856 1.00 93.06 116 VAL A C 1
ATOM 945 O O . VAL A 1 116 ? 17.913 -0.895 -29.084 1.00 93.06 116 VAL A O 1
ATOM 948 N N . ILE A 1 117 ? 19.722 0.374 -29.483 1.00 94.75 117 ILE A N 1
ATOM 949 C CA . ILE A 1 117 ? 20.255 0.276 -28.117 1.00 94.75 117 ILE A CA 1
ATOM 950 C C . ILE A 1 117 ? 19.288 0.904 -27.107 1.00 94.75 117 ILE A C 1
ATOM 952 O O . ILE A 1 117 ? 19.029 0.299 -26.073 1.00 94.75 117 ILE A O 1
ATOM 956 N N . LEU A 1 118 ? 18.716 2.074 -27.409 1.00 95.56 118 LEU A N 1
ATOM 957 C CA . LEU A 1 118 ? 17.741 2.728 -26.529 1.00 95.56 118 LEU A CA 1
ATOM 958 C C . LEU A 1 118 ? 16.468 1.896 -26.356 1.00 95.56 118 LEU A C 1
ATOM 960 O O . LEU A 1 118 ? 15.998 1.728 -25.235 1.00 95.56 118 LEU A O 1
ATOM 964 N N . VAL A 1 119 ? 15.935 1.333 -27.443 1.00 96.31 119 VAL A N 1
ATOM 965 C CA . VAL A 1 119 ? 14.762 0.448 -27.376 1.00 96.31 119 VAL A CA 1
ATOM 966 C C . VAL A 1 119 ? 15.082 -0.821 -26.587 1.00 96.31 119 VAL A C 1
ATOM 968 O O . VAL A 1 119 ? 14.286 -1.235 -25.750 1.00 96.31 119 VAL A O 1
ATOM 971 N N . ALA A 1 120 ? 16.256 -1.420 -26.798 1.00 96.00 120 ALA A N 1
ATOM 972 C CA . ALA A 1 120 ? 16.686 -2.588 -26.037 1.00 96.00 120 ALA A CA 1
ATOM 973 C C . ALA A 1 120 ? 16.832 -2.268 -24.542 1.00 96.00 120 ALA A C 1
ATOM 975 O O . ALA A 1 120 ? 16.350 -3.033 -23.715 1.00 96.00 120 ALA A O 1
ATOM 976 N N . ALA A 1 121 ? 17.431 -1.126 -24.191 1.00 95.31 121 ALA A N 1
ATOM 977 C CA . ALA A 1 121 ? 17.552 -0.679 -22.807 1.00 95.31 121 ALA A CA 1
ATOM 978 C C . ALA A 1 121 ? 16.180 -0.447 -22.157 1.00 95.31 121 ALA A C 1
ATOM 980 O O . ALA A 1 121 ? 15.975 -0.861 -21.020 1.00 95.31 121 ALA A O 1
ATOM 981 N N . LEU A 1 122 ? 15.226 0.140 -22.887 1.00 96.06 122 LEU A N 1
ATOM 982 C CA . LEU A 1 122 ? 13.853 0.320 -22.414 1.00 96.06 122 LEU A CA 1
ATOM 983 C C . LEU A 1 122 ? 13.170 -1.027 -22.145 1.00 96.06 122 LEU A C 1
ATOM 985 O O . LEU A 1 122 ? 12.592 -1.215 -21.081 1.00 96.06 122 LEU A O 1
ATOM 989 N N . ILE A 1 123 ? 13.265 -1.978 -23.080 1.00 95.94 123 ILE A N 1
ATOM 990 C CA . ILE A 1 123 ? 12.678 -3.317 -22.919 1.00 95.94 123 ILE A CA 1
ATOM 991 C C . ILE A 1 123 ? 13.320 -4.043 -21.736 1.00 95.94 123 ILE A C 1
ATOM 993 O O . ILE A 1 123 ? 12.606 -4.611 -20.915 1.00 95.94 123 ILE A O 1
ATOM 997 N N . ILE A 1 124 ? 14.650 -4.002 -21.622 1.00 95.19 124 ILE A N 1
ATOM 998 C CA . ILE A 1 124 ? 15.367 -4.584 -20.483 1.00 95.19 124 ILE A CA 1
ATOM 999 C C . ILE A 1 124 ? 14.900 -3.930 -19.184 1.00 95.19 124 ILE A C 1
ATOM 1001 O O . ILE A 1 124 ? 14.648 -4.648 -18.228 1.00 95.19 124 ILE A O 1
ATOM 1005 N N . GLY A 1 125 ? 14.728 -2.606 -19.154 1.00 92.06 125 GLY A N 1
ATOM 1006 C CA . GLY A 1 125 ? 14.207 -1.886 -17.993 1.00 92.06 125 GLY A CA 1
ATOM 1007 C C . GLY A 1 125 ? 12.800 -2.334 -17.598 1.00 92.06 125 GLY A C 1
ATOM 1008 O O . GLY A 1 125 ? 12.559 -2.596 -16.425 1.00 92.06 125 GLY A O 1
ATOM 1009 N N . ILE A 1 126 ? 11.895 -2.500 -18.568 1.00 91.88 126 ILE A N 1
ATOM 1010 C CA . ILE A 1 126 ? 10.527 -2.986 -18.325 1.00 91.88 126 ILE A CA 1
ATOM 1011 C C . ILE A 1 126 ? 10.548 -4.419 -17.786 1.00 91.88 126 ILE A C 1
ATOM 1013 O O . ILE A 1 126 ? 9.901 -4.704 -16.785 1.00 91.88 126 ILE A O 1
ATOM 1017 N N . VAL A 1 127 ? 11.308 -5.319 -18.418 1.00 90.44 127 VAL A N 1
ATOM 1018 C CA . VAL A 1 127 ? 11.412 -6.720 -17.977 1.00 90.44 127 VAL A CA 1
ATOM 1019 C C . VAL A 1 127 ? 12.066 -6.805 -16.601 1.00 90.44 127 VAL A C 1
ATOM 1021 O O . VAL A 1 127 ? 11.588 -7.534 -15.741 1.00 90.44 127 VAL A O 1
ATOM 1024 N N . TYR A 1 128 ? 13.133 -6.043 -16.369 1.00 91.06 128 TYR A N 1
ATOM 1025 C CA . TYR A 1 128 ? 13.811 -5.990 -15.080 1.00 91.06 128 TYR A CA 1
ATOM 1026 C C . TYR A 1 128 ? 12.881 -5.470 -13.983 1.00 91.06 128 TYR A C 1
ATOM 1028 O O . TYR A 1 128 ? 12.810 -6.078 -12.921 1.00 91.06 128 TYR A O 1
ATOM 1036 N N . SER A 1 129 ? 12.127 -4.401 -14.254 1.00 81.69 129 SER A N 1
ATOM 1037 C CA . SER A 1 129 ? 11.121 -3.874 -13.332 1.00 81.69 129 SER A CA 1
ATOM 1038 C C . SER A 1 129 ? 10.035 -4.910 -13.048 1.00 81.69 129 SER A C 1
ATOM 1040 O O . SER A 1 129 ? 9.775 -5.182 -11.886 1.00 81.69 129 SER A O 1
ATOM 1042 N N . ALA A 1 130 ? 9.482 -5.565 -14.070 1.00 78.44 130 ALA A N 1
ATOM 1043 C CA . ALA A 1 130 ? 8.450 -6.585 -13.890 1.00 78.44 130 ALA A CA 1
ATOM 1044 C C . ALA A 1 130 ? 8.937 -7.821 -13.111 1.00 78.44 130 ALA A C 1
ATOM 1046 O O . ALA A 1 130 ? 8.163 -8.424 -12.383 1.00 78.44 130 ALA A O 1
ATOM 1047 N N . VAL A 1 131 ? 10.208 -8.215 -13.258 1.00 80.31 131 VAL A N 1
ATOM 1048 C CA . VAL A 1 131 ? 10.781 -9.372 -12.542 1.00 80.31 131 VAL A CA 1
ATOM 1049 C C . VAL A 1 131 ? 11.220 -9.011 -11.121 1.00 80.31 131 VAL A C 1
ATOM 1051 O O . VAL A 1 131 ? 11.213 -9.867 -10.240 1.00 80.31 131 VAL A O 1
ATOM 1054 N N . THR A 1 132 ? 11.630 -7.763 -10.892 1.00 77.25 132 THR A N 1
ATOM 1055 C CA . THR A 1 132 ? 12.126 -7.308 -9.583 1.00 77.25 132 THR A CA 1
ATOM 1056 C C . THR A 1 132 ? 10.997 -6.808 -8.685 1.00 77.25 132 THR A C 1
ATOM 1058 O O . THR A 1 132 ? 11.117 -6.890 -7.466 1.00 77.25 132 THR A O 1
ATOM 1061 N N . ASN A 1 133 ? 9.900 -6.321 -9.267 1.00 72.44 133 ASN A N 1
ATOM 1062 C CA . ASN A 1 133 ? 8.717 -5.900 -8.530 1.00 72.44 133 ASN A CA 1
ATOM 1063 C C . ASN A 1 133 ? 7.891 -7.142 -8.172 1.00 72.44 133 ASN A C 1
ATOM 1065 O O . ASN A 1 133 ? 7.064 -7.598 -8.958 1.00 72.44 133 ASN A O 1
ATOM 1069 N N . LYS A 1 134 ? 8.200 -7.748 -7.023 1.00 75.19 134 LYS A N 1
ATOM 1070 C CA . LYS A 1 134 ? 7.399 -8.838 -6.464 1.00 75.19 134 LYS A CA 1
ATOM 1071 C C . LYS A 1 134 ? 6.081 -8.270 -5.936 1.00 75.19 134 LYS A C 1
ATOM 1073 O O . LYS A 1 134 ? 6.084 -7.203 -5.326 1.00 75.19 134 LYS A O 1
ATOM 1078 N N . ASP A 1 135 ? 4.990 -9.003 -6.144 1.00 79.69 135 ASP A N 1
ATOM 1079 C CA . ASP A 1 135 ? 3.696 -8.663 -5.551 1.00 79.69 135 ASP A CA 1
ATOM 1080 C C . ASP A 1 135 ? 3.809 -8.620 -4.022 1.00 79.69 135 ASP A C 1
ATOM 1082 O O . ASP A 1 135 ? 4.565 -9.395 -3.420 1.00 79.69 135 ASP A O 1
ATOM 1086 N N . SER A 1 136 ? 3.068 -7.702 -3.401 1.00 84.38 136 SER A N 1
ATOM 1087 C CA . SER A 1 136 ? 3.068 -7.584 -1.948 1.00 84.38 136 SER A CA 1
ATOM 1088 C C . SER A 1 136 ? 2.374 -8.785 -1.319 1.00 84.38 136 SER A C 1
ATOM 1090 O O . SER A 1 136 ? 1.318 -9.218 -1.774 1.00 84.38 136 SER A O 1
ATOM 1092 N N . ASP A 1 137 ? 2.980 -9.337 -0.273 1.00 89.75 137 ASP A N 1
ATOM 1093 C CA . ASP A 1 137 ? 2.450 -10.481 0.468 1.00 89.75 137 ASP A CA 1
ATOM 1094 C C . ASP A 1 137 ? 1.805 -10.092 1.807 1.00 89.75 137 ASP A C 1
ATOM 1096 O O . ASP A 1 137 ? 1.359 -10.984 2.539 1.00 89.75 137 ASP A O 1
ATOM 1100 N N . PHE A 1 138 ? 1.777 -8.790 2.107 1.00 92.88 138 PHE A N 1
ATOM 1101 C CA . PHE A 1 138 ? 0.982 -8.137 3.144 1.00 92.88 138 PHE A CA 1
ATOM 1102 C C . PHE A 1 138 ? 0.913 -6.629 2.861 1.00 92.88 138 PHE A C 1
ATOM 1104 O O . PHE A 1 138 ? 1.956 -5.980 2.750 1.00 92.88 138 PHE A O 1
ATOM 1111 N N . HIS A 1 139 ? -0.284 -6.059 2.777 1.00 93.56 139 HIS A N 1
ATOM 1112 C CA . HIS A 1 139 ? -0.494 -4.649 2.479 1.00 93.56 139 HIS A CA 1
ATOM 1113 C C . HIS A 1 139 ? -1.327 -3.937 3.552 1.00 93.56 139 HIS A C 1
ATOM 1115 O O . HIS A 1 139 ? -2.458 -4.336 3.849 1.00 93.56 139 HIS A O 1
ATOM 1121 N N . LEU A 1 140 ? -0.777 -2.841 4.089 1.00 93.44 140 LEU A N 1
ATOM 1122 C CA . LEU A 1 140 ? -1.475 -1.922 4.989 1.00 93.44 140 LEU A CA 1
ATOM 1123 C C . LEU A 1 140 ? -1.741 -0.583 4.297 1.00 93.44 140 LEU A C 1
ATOM 1125 O O . LEU A 1 140 ? -0.807 0.079 3.842 1.00 93.44 140 LEU A O 1
ATOM 1129 N N . ALA A 1 141 ? -2.998 -0.145 4.287 1.00 92.88 141 ALA A N 1
ATOM 1130 C CA . ALA A 1 141 ? -3.381 1.160 3.754 1.00 92.88 141 ALA A CA 1
ATOM 1131 C C . ALA A 1 141 ? -3.941 2.064 4.859 1.00 92.88 141 ALA A C 1
ATOM 1133 O O . ALA A 1 141 ? -4.956 1.745 5.478 1.00 92.88 141 ALA A O 1
ATOM 1134 N N . ALA A 1 142 ? -3.305 3.212 5.089 1.00 91.56 142 ALA A N 1
ATOM 1135 C CA . ALA A 1 142 ? -3.801 4.251 5.980 1.00 91.56 142 ALA A CA 1
ATOM 1136 C C . ALA A 1 142 ? -4.547 5.324 5.176 1.00 91.56 142 ALA A C 1
ATOM 1138 O O . ALA A 1 142 ? -3.927 6.043 4.398 1.00 91.56 142 ALA A O 1
ATOM 1139 N N . LEU A 1 143 ? -5.868 5.437 5.329 1.00 90.31 143 LEU A N 1
ATOM 1140 C CA . LEU A 1 143 ? -6.712 6.347 4.546 1.00 90.31 143 LEU A CA 1
ATOM 1141 C C . LEU A 1 143 ? -7.468 7.314 5.458 1.00 90.31 143 LEU A C 1
ATOM 1143 O O . LEU A 1 143 ? -8.334 6.900 6.228 1.00 90.31 143 LEU A O 1
ATOM 1147 N N . GLY A 1 144 ? -7.194 8.611 5.334 1.00 86.00 144 GLY A N 1
ATOM 1148 C CA . GLY A 1 144 ? -7.921 9.616 6.106 1.00 86.00 144 GLY A CA 1
ATOM 1149 C C . GLY A 1 144 ? -7.131 10.886 6.355 1.00 86.00 144 GLY A C 1
ATOM 1150 O O . GLY A 1 144 ? -6.186 11.208 5.628 1.00 86.00 144 GLY A O 1
ATOM 1151 N N . ALA A 1 145 ? -7.526 11.602 7.403 1.00 82.69 145 ALA A N 1
ATOM 1152 C CA . ALA A 1 145 ? -6.814 12.762 7.933 1.00 82.69 145 ALA A CA 1
ATOM 1153 C C . ALA A 1 145 ? -5.537 12.359 8.705 1.00 82.69 145 ALA A C 1
ATOM 1155 O O . ALA A 1 145 ? -5.343 12.738 9.861 1.00 82.69 145 ALA A O 1
ATOM 1156 N N . PHE A 1 146 ? -4.673 11.578 8.054 1.00 81.94 146 PHE A N 1
ATOM 1157 C CA . PHE A 1 146 ? -3.366 11.177 8.567 1.00 81.94 146 PHE A CA 1
ATOM 1158 C C . PHE A 1 146 ? -2.266 12.036 7.962 1.00 81.94 146 PHE A C 1
ATOM 1160 O O . PHE A 1 146 ? -2.326 12.366 6.783 1.00 81.94 146 PHE A O 1
ATOM 1167 N N . TYR A 1 147 ? -1.236 12.341 8.742 1.00 72.62 147 TYR A N 1
ATOM 1168 C CA . TYR A 1 147 ? 0.007 12.927 8.264 1.00 72.62 147 TYR A CA 1
ATOM 1169 C C . TYR A 1 147 ? 1.081 11.845 8.225 1.00 72.62 147 TYR A C 1
ATOM 1171 O O . TYR A 1 147 ? 1.388 11.236 9.250 1.00 72.62 147 TYR A O 1
ATOM 1179 N N . ASP A 1 148 ? 1.650 11.615 7.043 1.00 68.25 148 ASP A N 1
ATOM 1180 C CA . ASP A 1 148 ? 2.814 10.747 6.884 1.00 68.25 148 ASP A CA 1
ATOM 1181 C C . ASP A 1 148 ? 4.088 11.574 7.017 1.00 68.25 148 ASP A C 1
ATOM 1183 O O . ASP A 1 148 ? 4.513 12.262 6.083 1.00 68.25 148 ASP A O 1
ATOM 1187 N N . THR A 1 149 ? 4.697 11.492 8.194 1.00 62.34 149 THR A N 1
ATOM 1188 C CA . THR A 1 149 ? 5.947 12.199 8.465 1.00 62.34 149 THR A CA 1
ATOM 1189 C C . THR A 1 149 ? 7.128 11.590 7.714 1.00 62.34 149 THR A C 1
ATOM 1191 O O . THR A 1 149 ? 8.016 12.333 7.303 1.00 62.34 149 THR A O 1
ATOM 1194 N N . GLN A 1 150 ? 7.131 10.287 7.419 1.00 57.56 150 GLN A N 1
ATOM 1195 C CA . GLN A 1 150 ? 8.256 9.654 6.725 1.00 57.56 150 GLN A CA 1
ATOM 1196 C C . GLN A 1 150 ? 8.387 10.133 5.277 1.00 57.56 150 GLN A C 1
ATOM 1198 O O . GLN A 1 150 ? 9.496 10.294 4.775 1.00 57.56 150 GLN A O 1
ATOM 1203 N N . SER A 1 151 ? 7.263 10.435 4.623 1.00 56.72 151 SER A N 1
ATOM 1204 C CA . SER A 1 151 ? 7.252 10.959 3.252 1.00 56.72 151 SER A CA 1
ATOM 1205 C C . SER A 1 151 ? 7.815 12.385 3.115 1.00 56.72 151 SER A C 1
ATOM 1207 O O . SER A 1 151 ? 8.251 12.776 2.029 1.00 56.72 151 SER A O 1
ATOM 1209 N N . SER A 1 152 ? 7.803 13.165 4.202 1.00 51.69 152 SER A N 1
ATOM 1210 C CA . SER A 1 152 ? 8.169 14.589 4.214 1.00 51.69 152 SER A CA 1
ATOM 1211 C C . SER A 1 152 ? 9.524 14.902 4.851 1.00 51.69 152 SER A C 1
ATOM 1213 O O . SER A 1 152 ? 10.020 16.018 4.699 1.00 51.69 152 SER A O 1
ATOM 1215 N N . LEU A 1 153 ? 10.107 13.947 5.574 1.00 50.69 153 LEU A N 1
ATOM 1216 C CA . LEU A 1 153 ? 11.313 14.158 6.366 1.00 50.69 153 LEU A CA 1
ATOM 1217 C C . LEU A 1 153 ? 12.588 13.883 5.560 1.00 50.69 153 LEU A C 1
ATOM 1219 O O . LEU A 1 153 ? 12.633 13.039 4.663 1.00 50.69 153 LEU A O 1
ATOM 1223 N N . THR A 1 154 ? 13.650 14.622 5.880 1.00 49.38 154 THR A N 1
ATOM 1224 C CA . THR A 1 154 ? 14.988 14.329 5.349 1.00 49.38 154 THR A CA 1
ATOM 1225 C C . THR A 1 154 ? 15.564 13.090 6.044 1.00 49.38 154 THR A C 1
ATOM 1227 O O . THR A 1 154 ? 15.144 12.746 7.146 1.00 49.38 154 THR A O 1
ATOM 1230 N N . SER A 1 155 ? 16.524 12.397 5.418 1.00 53.06 155 SER A N 1
ATOM 1231 C CA . SER A 1 155 ? 17.060 11.101 5.888 1.00 53.06 155 SER A CA 1
ATOM 1232 C C . SER A 1 155 ? 17.570 11.079 7.337 1.00 53.06 155 SER A C 1
ATOM 1234 O O . SER A 1 155 ? 17.705 10.006 7.920 1.00 53.06 155 SER A O 1
ATOM 1236 N N . ASP A 1 156 ? 17.863 12.249 7.906 1.00 53.62 156 ASP A N 1
ATOM 1237 C CA . ASP A 1 156 ? 18.363 12.395 9.272 1.00 53.62 156 ASP A CA 1
ATOM 1238 C C . ASP A 1 156 ? 17.223 12.446 10.314 1.00 53.62 156 ASP A C 1
ATOM 1240 O O . ASP A 1 156 ? 17.455 12.131 11.475 1.00 53.62 156 ASP A O 1
ATOM 1244 N N . GLU A 1 157 ? 15.988 12.769 9.909 1.00 51.50 157 GLU A N 1
ATOM 1245 C CA . GLU A 1 157 ? 14.794 12.843 10.774 1.00 51.50 157 GLU A CA 1
ATOM 1246 C C . GLU A 1 157 ? 13.913 11.580 10.675 1.00 51.50 157 GLU A C 1
ATOM 1248 O O . GLU A 1 157 ? 13.120 11.282 11.571 1.00 51.50 157 GLU A O 1
ATOM 1253 N N . THR A 1 158 ? 14.072 10.792 9.604 1.00 53.53 158 THR A N 1
ATOM 1254 C CA . THR A 1 158 ? 13.427 9.474 9.450 1.00 53.53 158 THR A CA 1
ATOM 1255 C C . THR A 1 158 ? 14.013 8.406 10.379 1.00 53.53 158 THR A C 1
ATOM 1257 O O . THR A 1 158 ? 13.393 7.367 10.572 1.00 53.53 158 THR A O 1
ATOM 1260 N N . ALA A 1 159 ? 15.193 8.647 10.964 1.00 54.81 159 ALA A N 1
ATOM 1261 C CA . ALA A 1 159 ? 15.907 7.685 11.811 1.00 54.81 159 ALA A CA 1
ATOM 1262 C C . ALA A 1 159 ? 15.161 7.306 13.105 1.00 54.81 159 ALA A C 1
ATOM 1264 O O . ALA A 1 159 ? 15.466 6.278 13.707 1.00 54.81 159 ALA A O 1
ATOM 1265 N N . ASP A 1 160 ? 14.178 8.112 13.511 1.00 68.25 160 ASP A N 1
ATOM 1266 C CA . ASP A 1 160 ? 13.524 7.989 14.812 1.00 68.25 160 ASP A CA 1
ATOM 1267 C C . ASP A 1 160 ? 12.114 7.369 14.746 1.00 68.25 160 ASP A C 1
ATOM 1269 O O . ASP A 1 160 ? 11.415 7.338 15.760 1.00 68.25 160 ASP A O 1
ATOM 1273 N N . TYR A 1 161 ? 11.639 6.946 13.571 1.00 77.81 161 TYR A N 1
ATOM 1274 C CA . TYR A 1 161 ? 10.402 6.167 13.426 1.00 77.81 161 TYR A CA 1
ATOM 1275 C C . TYR A 1 161 ? 10.734 4.719 13.078 1.00 77.81 161 TYR A C 1
ATOM 1277 O O . TYR A 1 161 ? 11.730 4.433 12.416 1.00 77.81 161 TYR A O 1
ATOM 1285 N N . LEU A 1 162 ? 9.883 3.794 13.513 1.00 85.81 162 LEU A N 1
ATOM 1286 C CA . LEU A 1 162 ? 9.985 2.407 13.088 1.00 85.81 162 LEU A CA 1
ATOM 1287 C C . LEU A 1 162 ? 9.535 2.292 11.630 1.00 85.81 162 LEU A C 1
ATOM 1289 O O . LEU A 1 162 ? 8.516 2.856 11.229 1.00 85.81 162 LEU A O 1
ATOM 1293 N N . ASP A 1 163 ? 10.276 1.523 10.840 1.00 87.12 163 ASP A N 1
ATOM 1294 C CA . ASP A 1 163 ? 9.831 1.143 9.506 1.00 87.12 163 ASP A CA 1
ATOM 1295 C C . ASP A 1 163 ? 8.722 0.086 9.642 1.00 87.12 163 ASP A C 1
ATOM 1297 O O . ASP A 1 163 ? 8.932 -1.013 10.170 1.00 87.12 163 ASP A O 1
ATOM 1301 N N . LEU A 1 164 ? 7.516 0.435 9.188 1.00 88.31 164 LEU A N 1
ATOM 1302 C CA . LEU A 1 164 ? 6.347 -0.439 9.258 1.00 88.31 164 LEU A CA 1
ATOM 1303 C C . LEU A 1 164 ? 6.515 -1.707 8.411 1.00 88.31 164 LEU A C 1
ATOM 1305 O O . LEU A 1 164 ? 6.034 -2.773 8.797 1.00 88.31 164 LEU A O 1
ATOM 1309 N N . SER A 1 165 ? 7.222 -1.614 7.284 1.00 88.25 165 SER A N 1
ATOM 1310 C CA . SER A 1 165 ? 7.518 -2.765 6.435 1.00 88.25 165 SER A CA 1
ATOM 1311 C C . SER A 1 165 ? 8.460 -3.722 7.157 1.00 88.25 165 SER A C 1
ATOM 1313 O O . SER A 1 165 ? 8.209 -4.925 7.173 1.00 88.25 165 SER A O 1
ATOM 1315 N N . ASP A 1 166 ? 9.507 -3.225 7.815 1.00 89.44 166 ASP A N 1
ATOM 1316 C CA . ASP A 1 166 ? 10.422 -4.085 8.578 1.00 89.44 166 ASP A CA 1
ATOM 1317 C C . ASP A 1 166 ? 9.779 -4.660 9.848 1.00 89.44 166 ASP A C 1
ATOM 1319 O O . ASP A 1 166 ? 10.024 -5.825 10.194 1.00 89.44 166 ASP A O 1
ATOM 1323 N N . TYR A 1 167 ? 8.890 -3.904 10.500 1.00 91.75 167 TYR A N 1
ATOM 1324 C CA . TYR A 1 167 ? 8.039 -4.428 11.567 1.00 91.75 167 TYR A CA 1
ATOM 1325 C C . TYR A 1 167 ? 7.162 -5.577 11.052 1.00 91.75 167 TYR A C 1
ATOM 1327 O O . TYR A 1 167 ? 7.202 -6.670 11.617 1.00 91.75 167 TYR A O 1
ATOM 1335 N N . ALA A 1 168 ? 6.447 -5.386 9.938 1.00 91.94 168 ALA A N 1
ATOM 1336 C CA . ALA A 1 168 ? 5.611 -6.422 9.337 1.00 91.94 168 ALA A CA 1
ATOM 1337 C C . ALA A 1 168 ? 6.427 -7.664 8.932 1.00 91.94 168 ALA A C 1
ATOM 1339 O O . ALA A 1 168 ? 6.028 -8.779 9.261 1.00 91.94 168 ALA A O 1
ATOM 1340 N N . LYS A 1 169 ? 7.609 -7.510 8.314 1.00 92.94 169 LYS A N 1
ATOM 1341 C CA . LYS A 1 169 ? 8.508 -8.647 8.009 1.00 92.94 169 LYS A CA 1
ATOM 1342 C C . LYS A 1 169 ? 8.855 -9.440 9.262 1.00 92.94 169 LYS A C 1
ATOM 1344 O O . LYS A 1 169 ? 8.803 -10.668 9.251 1.00 92.94 169 LYS A O 1
ATOM 1349 N N . THR A 1 170 ? 9.203 -8.740 10.340 1.00 92.44 170 THR A N 1
ATOM 1350 C CA . THR A 1 170 ? 9.653 -9.362 11.589 1.00 92.44 170 THR A CA 1
ATOM 1351 C C . THR A 1 170 ? 8.513 -10.077 12.308 1.00 92.44 170 THR A C 1
ATOM 1353 O O . THR A 1 170 ? 8.690 -11.212 12.744 1.00 92.44 170 THR A O 1
ATOM 1356 N N . GLN A 1 171 ? 7.348 -9.435 12.419 1.00 92.88 171 GLN A N 1
ATOM 1357 C CA . GLN A 1 171 ? 6.219 -9.975 13.181 1.00 92.88 171 GLN A CA 1
ATOM 1358 C C . GLN A 1 171 ? 5.406 -11.011 12.400 1.00 92.88 171 GLN A C 1
ATOM 1360 O O . GLN A 1 171 ? 4.863 -11.933 13.005 1.00 92.88 171 GLN A O 1
ATOM 1365 N N . LEU A 1 172 ? 5.328 -10.887 11.071 1.00 93.06 172 LEU A N 1
ATOM 1366 C CA . LEU A 1 172 ? 4.486 -11.736 10.216 1.00 93.06 172 LEU A CA 1
ATOM 1367 C C . LEU A 1 172 ? 5.280 -12.779 9.419 1.00 93.06 172 LEU A C 1
ATOM 1369 O O . LEU A 1 172 ? 4.687 -13.692 8.849 1.00 93.06 172 LEU A O 1
ATOM 1373 N N . GLY A 1 173 ? 6.609 -12.655 9.340 1.00 90.56 173 GLY A N 1
ATOM 1374 C CA . GLY A 1 173 ? 7.444 -13.541 8.521 1.00 90.56 173 GLY A CA 1
ATOM 1375 C C . GLY A 1 173 ? 7.208 -13.386 7.014 1.00 90.56 173 GLY A C 1
ATOM 1376 O O . GLY A 1 173 ? 7.371 -14.348 6.265 1.00 90.56 173 GLY A O 1
ATOM 1377 N N . VAL A 1 174 ? 6.787 -12.196 6.581 1.00 90.69 174 VAL A N 1
ATOM 1378 C CA . VAL A 1 174 ? 6.529 -11.850 5.174 1.00 90.69 174 VAL A CA 1
ATOM 1379 C C . VAL A 1 174 ? 7.797 -11.372 4.466 1.00 90.69 174 VAL A C 1
ATOM 1381 O O . VAL A 1 174 ? 8.698 -10.823 5.096 1.00 90.69 174 VAL A O 1
ATOM 1384 N N . GLU A 1 175 ? 7.891 -11.593 3.155 1.00 88.81 175 GLU A N 1
ATOM 1385 C CA . GLU A 1 175 ? 9.047 -11.197 2.344 1.00 88.81 175 GLU A CA 1
ATOM 1386 C C . GLU A 1 175 ? 8.938 -9.755 1.831 1.00 88.81 175 GLU A C 1
ATOM 1388 O O . GLU A 1 175 ? 9.933 -9.026 1.857 1.00 88.81 175 GLU A O 1
ATOM 1393 N N . ASN A 1 176 ? 7.761 -9.343 1.345 1.00 88.88 176 ASN A N 1
ATOM 1394 C CA . ASN A 1 176 ? 7.552 -8.077 0.631 1.00 88.88 176 ASN A CA 1
ATOM 1395 C C . ASN A 1 176 ? 6.297 -7.338 1.143 1.00 88.88 176 ASN A C 1
ATOM 1397 O O . ASN A 1 176 ? 5.359 -7.095 0.368 1.00 88.88 176 ASN A O 1
ATOM 1401 N N . PRO A 1 177 ? 6.251 -6.958 2.434 1.00 91.44 177 PRO A N 1
ATOM 1402 C CA . PRO A 1 177 ? 5.170 -6.123 2.913 1.00 91.44 177 PRO A CA 1
ATOM 1403 C C . PRO A 1 177 ? 5.240 -4.755 2.249 1.00 91.44 177 PRO A C 1
ATOM 1405 O O . PRO A 1 177 ? 6.319 -4.255 1.919 1.00 91.44 177 PRO A O 1
ATOM 1408 N N . SER A 1 178 ? 4.077 -4.150 2.070 1.00 89.62 178 SER A N 1
ATOM 1409 C CA . SER A 1 178 ? 3.953 -2.782 1.598 1.00 89.62 178 SER A CA 1
ATOM 1410 C C . SER A 1 178 ? 3.000 -2.012 2.497 1.00 89.62 178 SER A C 1
ATOM 1412 O O . SER A 1 178 ? 2.005 -2.542 2.987 1.00 89.62 178 SER A O 1
ATOM 1414 N N . SER A 1 179 ? 3.299 -0.740 2.710 1.00 88.00 179 SER A N 1
ATOM 1415 C CA . SER A 1 179 ? 2.421 0.164 3.435 1.00 88.00 179 SER A CA 1
ATOM 1416 C C . SER A 1 179 ? 2.269 1.457 2.671 1.00 88.00 179 SER A C 1
ATOM 1418 O O . SER A 1 179 ? 3.223 1.936 2.057 1.00 88.00 179 SER A O 1
ATOM 1420 N N . GLU A 1 180 ? 1.086 2.043 2.737 1.00 87.62 180 GLU A N 1
ATOM 1421 C CA . GLU A 1 180 ? 0.820 3.309 2.084 1.00 87.62 180 GLU A CA 1
ATOM 1422 C C . GLU A 1 180 ? -0.083 4.195 2.930 1.00 87.62 180 GLU A C 1
ATOM 1424 O O . GLU A 1 180 ? -1.093 3.737 3.457 1.00 87.62 180 GLU A O 1
ATOM 1429 N N . VAL A 1 181 ? 0.259 5.481 3.015 1.00 84.19 181 VAL A N 1
ATOM 1430 C CA . VAL A 1 181 ? -0.582 6.501 3.640 1.00 84.19 181 VAL A CA 1
ATOM 1431 C C . VAL A 1 181 ? -1.177 7.387 2.552 1.00 84.19 181 VAL A C 1
ATOM 1433 O O . VAL A 1 181 ? -0.468 8.024 1.773 1.00 84.19 181 VAL A O 1
ATOM 1436 N N . LEU A 1 182 ? -2.503 7.434 2.490 1.00 81.31 182 LEU A N 1
ATOM 1437 C CA . LEU A 1 182 ? -3.251 8.329 1.629 1.00 81.31 182 LEU A CA 1
ATOM 1438 C C . LEU A 1 182 ? -3.834 9.470 2.455 1.00 81.31 182 LEU A C 1
ATOM 1440 O O . LEU A 1 182 ? -4.847 9.314 3.140 1.00 81.31 182 LEU A O 1
ATOM 1444 N N . LEU A 1 183 ? -3.221 10.643 2.312 1.00 72.94 183 LEU A N 1
ATOM 1445 C CA . LEU A 1 183 ? -3.772 11.890 2.821 1.00 72.94 183 LEU A CA 1
ATOM 1446 C C . LEU A 1 183 ? -5.070 12.224 2.078 1.00 72.94 183 LEU A C 1
ATOM 1448 O O . LEU A 1 183 ? -5.073 12.512 0.875 1.00 72.94 183 LEU A O 1
ATOM 1452 N N . ILE A 1 184 ? -6.176 12.212 2.812 1.00 66.88 184 ILE A N 1
ATOM 1453 C CA . ILE A 1 184 ? -7.480 12.672 2.340 1.00 66.88 184 ILE A CA 1
ATOM 1454 C C . ILE A 1 184 ? -7.825 13.917 3.159 1.00 66.88 184 ILE A C 1
ATOM 1456 O O . ILE A 1 184 ? -8.577 13.848 4.127 1.00 66.88 184 ILE A O 1
ATOM 1460 N N . SER A 1 185 ? -7.247 15.066 2.795 1.00 59.75 185 SER A N 1
ATOM 1461 C CA . SER A 1 185 ? -7.626 16.355 3.381 1.00 59.75 185 SER A CA 1
ATOM 1462 C C . SER A 1 185 ? -8.418 17.196 2.381 1.00 59.75 185 SER A C 1
ATOM 1464 O O . SER A 1 185 ? -8.099 17.256 1.195 1.00 59.75 185 SER A O 1
ATOM 1466 N N . SER A 1 186 ? -9.443 17.892 2.874 1.00 52.19 186 SER A N 1
ATOM 1467 C CA . SER A 1 186 ? -10.210 18.893 2.117 1.00 52.19 186 SER A CA 1
ATOM 1468 C C . SER A 1 186 ? -9.446 20.210 1.900 1.00 52.19 186 SER A C 1
ATOM 1470 O O . SER A 1 186 ? -9.976 21.143 1.303 1.00 52.19 186 SER A O 1
ATOM 1472 N N . SER A 1 187 ? -8.213 20.304 2.411 1.00 53.19 187 SER A N 1
ATOM 1473 C CA . SER A 1 187 ? -7.326 21.470 2.313 1.00 53.19 187 SER A CA 1
ATOM 1474 C C . SER A 1 187 ? -6.193 21.295 1.295 1.00 53.19 187 SER A C 1
ATOM 1476 O O . SER A 1 187 ? -5.349 22.182 1.161 1.00 53.19 187 SER A O 1
ATOM 1478 N N . ALA A 1 188 ? -6.150 20.157 0.599 1.00 58.19 188 ALA A N 1
ATOM 1479 C CA . ALA A 1 188 ? -5.169 19.871 -0.436 1.00 58.19 188 ALA A CA 1
ATOM 1480 C C . ALA A 1 188 ? -5.430 20.681 -1.723 1.00 58.19 188 ALA A C 1
ATOM 1482 O O . ALA A 1 188 ? -6.552 21.104 -1.996 1.00 58.19 188 ALA A O 1
ATOM 1483 N N . ASP A 1 189 ? -4.390 20.875 -2.543 1.00 72.19 189 ASP A N 1
ATOM 1484 C CA . ASP A 1 189 ? -4.549 21.361 -3.921 1.00 72.19 189 ASP A CA 1
ATOM 1485 C C . ASP A 1 189 ? -5.557 20.465 -4.671 1.00 72.19 189 ASP A C 1
ATOM 1487 O O . ASP A 1 189 ? -5.548 19.242 -4.506 1.00 72.19 189 ASP A O 1
ATOM 1491 N N . ALA A 1 190 ? -6.405 21.052 -5.519 1.00 76.38 190 ALA A N 1
ATOM 1492 C CA . ALA A 1 190 ? -7.487 20.362 -6.224 1.00 76.38 190 ALA A CA 1
ATOM 1493 C C . ALA A 1 190 ? -6.993 19.147 -7.032 1.00 76.38 190 ALA A C 1
ATOM 1495 O O . ALA A 1 190 ? -7.727 18.178 -7.233 1.00 76.38 190 ALA A O 1
ATOM 1496 N N . GLN A 1 191 ? -5.739 19.177 -7.497 1.00 78.56 191 GLN A N 1
ATOM 1497 C CA . GLN A 1 191 ? -5.123 18.042 -8.181 1.00 78.56 191 GLN A CA 1
ATOM 1498 C C . GLN A 1 191 ? -4.801 16.876 -7.231 1.00 78.56 191 GLN A C 1
ATOM 1500 O O . GLN A 1 191 ? -5.017 15.718 -7.593 1.00 78.56 191 GLN A O 1
ATOM 1505 N N . LEU A 1 192 ? -4.300 17.168 -6.028 1.00 77.69 192 LEU A N 1
ATOM 1506 C CA . LEU A 1 192 ? -3.999 16.156 -5.017 1.00 77.69 192 LEU A CA 1
ATOM 1507 C C . LEU A 1 192 ? -5.293 15.560 -4.455 1.00 77.69 192 LEU A C 1
ATOM 1509 O O . LEU A 1 192 ? -5.393 14.346 -4.321 1.00 77.69 192 LEU A O 1
ATOM 1513 N N . GLU A 1 193 ? -6.316 16.389 -4.242 1.00 78.69 193 GLU A N 1
ATOM 1514 C CA . GLU A 1 193 ? -7.643 15.929 -3.831 1.00 78.69 193 GLU A CA 1
ATOM 1515 C C . GLU A 1 193 ? -8.239 14.938 -4.846 1.00 78.69 193 GLU A C 1
ATOM 1517 O O . GLU A 1 193 ? -8.670 13.848 -4.469 1.00 78.69 193 GLU A O 1
ATOM 1522 N N . GLN A 1 194 ? -8.202 15.253 -6.148 1.00 82.94 194 GLN A N 1
ATOM 1523 C CA . GLN A 1 194 ? -8.674 14.330 -7.190 1.00 82.94 194 GLN A CA 1
ATOM 1524 C C . GLN A 1 194 ? -7.890 13.014 -7.209 1.00 82.94 194 GLN A C 1
ATOM 1526 O O . GLN A 1 194 ? -8.489 11.948 -7.377 1.00 82.94 194 GLN A O 1
ATOM 1531 N N . ALA A 1 195 ? -6.568 13.071 -7.027 1.00 83.94 195 ALA A N 1
ATOM 1532 C CA . ALA A 1 195 ? -5.738 11.875 -6.950 1.00 83.94 195 ALA A CA 1
ATOM 1533 C C . ALA A 1 195 ? -6.114 11.010 -5.734 1.00 83.94 195 ALA A C 1
ATOM 1535 O O . ALA A 1 195 ? -6.293 9.799 -5.885 1.00 83.94 195 ALA A O 1
ATOM 1536 N N . SER A 1 196 ? -6.318 11.623 -4.564 1.00 83.25 196 SER A N 1
ATOM 1537 C CA . SER A 1 196 ? -6.758 10.929 -3.350 1.00 83.25 196 SER A CA 1
ATOM 1538 C C . SER A 1 196 ? -8.156 10.327 -3.502 1.00 83.25 196 SER A C 1
ATOM 1540 O O . SER A 1 196 ? -8.371 9.180 -3.116 1.00 83.25 196 SER A O 1
ATOM 1542 N N . ILE A 1 197 ? -9.096 11.031 -4.143 1.00 85.69 197 ILE A N 1
ATOM 1543 C CA . ILE A 1 197 ? -10.430 10.491 -4.452 1.00 85.69 197 ILE A CA 1
ATOM 1544 C C . ILE A 1 197 ? -10.320 9.272 -5.372 1.00 85.69 197 ILE A C 1
ATOM 1546 O O . ILE A 1 197 ? -10.905 8.230 -5.080 1.00 85.69 197 ILE A O 1
ATOM 1550 N N . MET A 1 198 ? -9.564 9.375 -6.470 1.00 88.69 198 MET A N 1
ATOM 1551 C CA . MET A 1 198 ? -9.396 8.269 -7.419 1.00 88.69 198 MET A CA 1
ATOM 1552 C C . MET A 1 198 ? -8.775 7.047 -6.743 1.00 88.69 198 MET A C 1
ATOM 1554 O O . MET A 1 198 ? -9.201 5.919 -6.971 1.00 88.69 198 MET A O 1
ATOM 1558 N N . LYS A 1 199 ? -7.787 7.270 -5.882 1.00 88.88 199 LYS A N 1
ATOM 1559 C CA . LYS A 1 199 ? -7.095 6.196 -5.185 1.00 88.88 199 LYS A CA 1
ATOM 1560 C C . LYS A 1 199 ? -7.957 5.539 -4.115 1.00 88.88 199 LYS A C 1
ATOM 1562 O O . LYS A 1 199 ? -7.996 4.316 -4.053 1.00 88.88 199 LYS A O 1
ATOM 1567 N N . ARG A 1 200 ? -8.737 6.320 -3.362 1.00 88.75 200 ARG A N 1
ATOM 1568 C CA . ARG A 1 200 ? -9.769 5.785 -2.466 1.00 88.75 200 ARG A CA 1
ATOM 1569 C C . ARG A 1 200 ? -10.759 4.896 -3.223 1.00 88.75 200 ARG A C 1
ATOM 1571 O O . ARG A 1 200 ? -11.064 3.809 -2.753 1.00 88.75 200 ARG A O 1
ATOM 1578 N N . MET A 1 201 ? -11.197 5.302 -4.419 1.00 89.31 201 MET A N 1
ATOM 1579 C CA . MET A 1 201 ? -12.070 4.465 -5.255 1.00 89.31 201 MET A CA 1
ATOM 1580 C C . MET A 1 201 ? -11.413 3.140 -5.667 1.00 89.31 201 MET A C 1
ATOM 1582 O O . MET A 1 20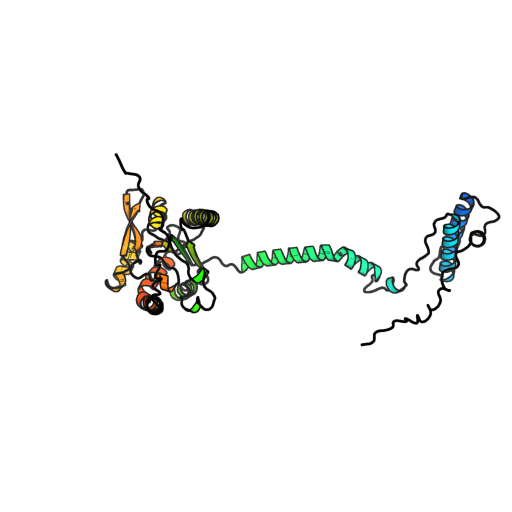1 ? -12.097 2.121 -5.725 1.00 89.31 201 MET A O 1
ATOM 1586 N N . LEU A 1 202 ? -10.103 3.122 -5.933 1.00 91.38 202 LEU A N 1
ATOM 1587 C CA . LEU A 1 202 ? -9.386 1.879 -6.241 1.00 91.38 202 LEU A CA 1
ATOM 1588 C C . LEU A 1 202 ? -9.369 0.923 -5.043 1.00 91.38 202 LEU A C 1
ATOM 1590 O O . LEU A 1 202 ? -9.688 -0.252 -5.231 1.00 91.38 202 LEU A O 1
ATOM 1594 N N . TYR A 1 203 ? -9.091 1.433 -3.839 1.00 90.75 203 TYR A N 1
ATOM 1595 C CA . TYR A 1 203 ? -9.182 0.664 -2.593 1.00 90.75 203 TYR A CA 1
ATOM 1596 C C . TYR A 1 203 ? -10.595 0.116 -2.367 1.00 90.75 203 TYR A C 1
ATOM 1598 O O . TYR A 1 203 ? -10.764 -1.082 -2.165 1.00 90.75 203 TYR A O 1
ATOM 1606 N N . MET A 1 204 ? -11.622 0.960 -2.505 1.00 89.12 204 MET A N 1
ATOM 1607 C CA . MET A 1 204 ? -13.019 0.538 -2.348 1.00 89.12 204 MET A CA 1
ATOM 1608 C C . MET A 1 204 ? -13.457 -0.497 -3.392 1.00 89.12 204 MET A C 1
ATOM 1610 O O . MET A 1 204 ? -14.302 -1.336 -3.118 1.00 89.12 204 MET A O 1
ATOM 1614 N N . SER A 1 205 ? -12.893 -0.458 -4.601 1.00 88.94 205 SER A N 1
ATOM 1615 C CA . SER A 1 205 ? -13.205 -1.442 -5.647 1.00 88.94 205 SER A CA 1
ATOM 1616 C C . SER A 1 205 ? -12.494 -2.789 -5.477 1.00 88.94 205 SER A C 1
ATOM 1618 O O . SER A 1 205 ? -12.762 -3.705 -6.254 1.00 88.94 205 SER A O 1
ATOM 1620 N N . GLY A 1 206 ? -11.541 -2.899 -4.542 1.00 84.19 206 GLY A N 1
ATOM 1621 C CA . GLY A 1 206 ? -10.67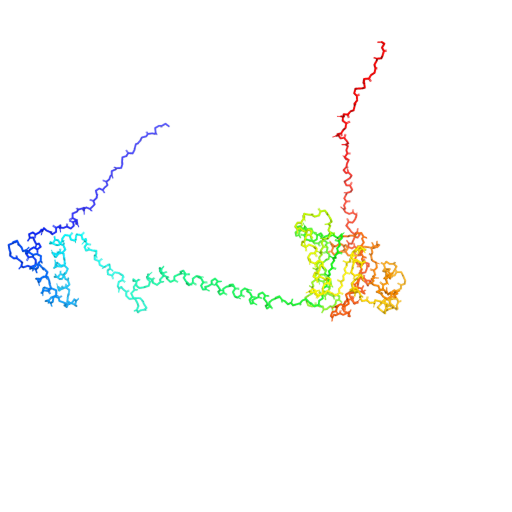1 -4.071 -4.427 1.00 84.19 206 GLY A CA 1
ATOM 1622 C C . GLY A 1 206 ? -9.621 -4.199 -5.525 1.00 84.19 206 GLY A C 1
ATOM 1623 O O . GLY A 1 206 ? -9.038 -5.264 -5.697 1.00 84.19 206 GLY A O 1
ATOM 1624 N N . SER A 1 207 ? -9.390 -3.140 -6.308 1.00 86.62 207 SER A N 1
ATOM 1625 C CA . SER A 1 207 ? -8.344 -3.141 -7.343 1.00 86.62 207 SER A CA 1
ATOM 1626 C C . SER A 1 207 ? -6.938 -3.088 -6.742 1.00 86.62 207 SER A C 1
ATOM 1628 O O . SER A 1 207 ? -5.969 -3.431 -7.416 1.00 86.62 207 SER A O 1
ATOM 1630 N N . ILE A 1 208 ? -6.833 -2.619 -5.498 1.00 87.19 208 ILE A N 1
ATOM 1631 C CA . ILE A 1 208 ? -5.627 -2.687 -4.682 1.00 87.19 208 ILE A CA 1
ATOM 1632 C C . ILE A 1 208 ? -5.919 -3.716 -3.593 1.00 87.19 208 ILE A C 1
ATOM 1634 O O . ILE A 1 208 ? -6.877 -3.552 -2.838 1.00 87.19 208 ILE A O 1
ATOM 1638 N N . ASP A 1 209 ? -5.128 -4.785 -3.559 1.00 87.75 209 ASP A N 1
ATOM 1639 C CA . ASP A 1 209 ? -5.233 -5.808 -2.524 1.00 87.75 209 ASP A CA 1
ATOM 1640 C C . ASP A 1 209 ? -4.750 -5.212 -1.197 1.00 87.75 209 ASP A C 1
ATOM 1642 O O . ASP A 1 209 ? -3.584 -4.841 -1.084 1.00 87.75 209 ASP A O 1
ATOM 1646 N N . THR A 1 210 ? -5.635 -5.115 -0.205 1.00 92.56 210 THR A N 1
ATOM 1647 C CA . THR A 1 210 ? -5.320 -4.573 1.123 1.00 92.56 210 THR A CA 1
ATOM 1648 C C . THR A 1 210 ? -5.745 -5.550 2.203 1.00 92.56 210 THR A C 1
ATOM 1650 O O . THR A 1 210 ? -6.905 -5.960 2.255 1.00 92.56 210 THR A O 1
ATOM 1653 N N . ASP A 1 211 ? -4.817 -5.897 3.092 1.00 94.56 211 ASP A N 1
ATOM 1654 C CA . ASP A 1 211 ? -5.082 -6.823 4.188 1.00 94.56 211 ASP A CA 1
ATOM 1655 C C . ASP A 1 211 ? -5.637 -6.078 5.411 1.00 94.56 211 ASP A C 1
ATOM 1657 O O . ASP A 1 211 ? -6.652 -6.490 5.982 1.00 94.56 211 ASP A O 1
ATOM 1661 N N . VAL A 1 212 ? -5.007 -4.954 5.779 1.00 95.56 212 VAL A N 1
ATOM 1662 C CA . VAL A 1 212 ? -5.391 -4.116 6.927 1.00 95.56 212 VAL A CA 1
ATOM 1663 C C . VAL A 1 212 ? -5.550 -2.662 6.499 1.00 95.56 212 VAL A C 1
ATOM 1665 O O . VAL A 1 212 ? -4.671 -2.076 5.868 1.00 95.56 212 VAL A O 1
ATOM 1668 N N . PHE A 1 213 ? -6.662 -2.060 6.897 1.00 95.44 213 PHE A N 1
ATOM 1669 C CA . PHE A 1 213 ? -6.908 -0.635 6.769 1.00 95.44 213 PHE A CA 1
ATOM 1670 C C . PHE A 1 213 ? -6.714 0.062 8.112 1.00 95.44 213 PHE A C 1
ATOM 1672 O O . PHE A 1 213 ? -7.220 -0.396 9.135 1.00 95.44 213 PHE A O 1
ATOM 1679 N N . LEU A 1 214 ? -6.025 1.198 8.086 1.00 95.12 214 LEU A N 1
ATOM 1680 C CA . LEU A 1 214 ? -6.063 2.200 9.142 1.00 95.12 214 LEU A CA 1
ATOM 1681 C C . LEU A 1 214 ? -6.890 3.377 8.625 1.00 95.12 214 LEU A C 1
ATOM 1683 O O . LEU A 1 214 ? -6.504 4.030 7.660 1.00 95.12 214 LEU A O 1
ATOM 1687 N N . VAL A 1 215 ? -8.039 3.646 9.226 1.00 94.25 215 VAL A N 1
ATOM 1688 C CA . VAL A 1 215 ? -8.968 4.678 8.744 1.00 94.25 215 VAL A CA 1
ATOM 1689 C C . VAL A 1 215 ? -9.367 5.630 9.857 1.00 94.25 215 VAL A C 1
ATOM 1691 O O . VAL A 1 215 ? -9.328 5.268 11.032 1.00 94.25 215 VAL A O 1
ATOM 1694 N N . ASP A 1 216 ? -9.740 6.853 9.485 1.00 92.69 216 ASP A N 1
ATOM 1695 C CA . ASP A 1 216 ? -10.494 7.747 10.368 1.00 92.69 216 ASP A CA 1
ATOM 1696 C C . ASP A 1 216 ? -11.983 7.349 10.396 1.00 92.69 216 ASP A C 1
ATOM 1698 O O . ASP A 1 216 ? -12.427 6.467 9.650 1.00 92.69 216 ASP A O 1
ATOM 1702 N N . GLN A 1 217 ? -12.787 7.985 11.253 1.00 92.56 217 GLN A N 1
ATOM 1703 C CA . GLN A 1 217 ? -14.194 7.606 11.389 1.00 92.56 217 GLN A CA 1
ATOM 1704 C C . GLN A 1 217 ? -14.993 7.852 10.100 1.00 92.56 217 GLN A C 1
ATOM 1706 O O . GLN A 1 217 ? -15.923 7.105 9.783 1.00 92.56 217 GLN A O 1
ATOM 1711 N N . ALA A 1 218 ? -14.643 8.893 9.342 1.00 91.00 218 ALA A N 1
ATOM 1712 C CA . ALA A 1 218 ? -15.335 9.242 8.108 1.00 91.00 218 ALA A CA 1
ATOM 1713 C C . ALA A 1 218 ? -15.149 8.159 7.035 1.00 91.00 218 ALA A C 1
ATOM 1715 O O . ALA A 1 218 ? -16.128 7.728 6.422 1.00 91.00 218 ALA A O 1
ATOM 1716 N N . ASN A 1 219 ? -13.915 7.687 6.834 1.00 92.06 219 ASN A N 1
ATOM 1717 C CA . ASN A 1 219 ? -13.621 6.627 5.873 1.00 92.06 219 ASN A CA 1
ATOM 1718 C C . ASN A 1 219 ? -14.107 5.259 6.370 1.00 92.06 219 ASN A C 1
ATOM 1720 O O . ASN A 1 219 ? -14.591 4.476 5.553 1.00 92.06 219 ASN A O 1
ATOM 1724 N N . LEU A 1 220 ? -14.078 4.997 7.684 1.00 94.44 220 LEU A N 1
ATOM 1725 C CA . LEU A 1 220 ? -14.663 3.787 8.268 1.00 94.44 220 LEU A CA 1
ATOM 1726 C C . LEU A 1 220 ? -16.142 3.636 7.882 1.00 94.44 220 LEU A C 1
ATOM 1728 O O . LEU A 1 220 ? -16.547 2.591 7.370 1.00 94.44 220 LEU A O 1
ATOM 1732 N N . ASN A 1 221 ? -16.930 4.695 8.081 1.00 93.25 221 ASN A N 1
ATOM 1733 C CA . ASN A 1 221 ? -18.355 4.698 7.755 1.00 93.25 221 ASN A CA 1
ATOM 1734 C C . ASN A 1 221 ? -18.595 4.618 6.242 1.00 93.25 221 ASN A C 1
ATOM 1736 O O . ASN A 1 221 ? -19.415 3.822 5.798 1.00 93.25 221 ASN A O 1
ATOM 1740 N N . LEU A 1 222 ? -17.846 5.391 5.446 1.00 91.19 222 LEU A N 1
ATOM 1741 C CA . LEU A 1 222 ? -17.976 5.393 3.985 1.00 91.19 222 LEU A CA 1
ATOM 1742 C C . LEU A 1 222 ? -17.740 4.004 3.374 1.00 91.19 222 LEU A C 1
ATOM 1744 O O . LEU A 1 222 ? -18.397 3.623 2.412 1.00 91.19 222 LEU A O 1
ATOM 1748 N N . PHE A 1 223 ? -16.775 3.254 3.900 1.00 92.19 223 PHE A N 1
ATOM 1749 C CA . PHE A 1 223 ? -16.445 1.923 3.391 1.00 92.19 223 PHE A CA 1
ATOM 1750 C C . PHE A 1 223 ? -17.423 0.867 3.916 1.00 92.19 223 PHE A C 1
ATOM 1752 O O . PHE A 1 223 ? -17.695 -0.111 3.221 1.00 92.19 223 PHE A O 1
ATOM 1759 N N . ALA A 1 224 ? -17.995 1.084 5.104 1.00 92.19 224 ALA A N 1
ATOM 1760 C CA . ALA A 1 224 ? -19.055 0.237 5.637 1.00 92.19 224 ALA A CA 1
ATOM 1761 C C . ALA A 1 224 ? -20.327 0.304 4.779 1.00 92.19 224 ALA A C 1
ATOM 1763 O O . ALA A 1 224 ? -20.964 -0.719 4.579 1.00 92.19 224 ALA A O 1
ATOM 1764 N N . GLU A 1 225 ? -20.641 1.460 4.175 1.00 89.62 225 GLU A N 1
ATOM 1765 C CA . GLU A 1 225 ? -21.736 1.592 3.194 1.00 89.62 225 GLU A CA 1
ATOM 1766 C C . GLU A 1 225 ? -21.557 0.715 1.938 1.00 89.62 225 GLU A C 1
ATOM 1768 O O . GLU A 1 225 ? -22.456 0.655 1.102 1.00 89.62 225 GLU A O 1
ATOM 1773 N N . GLN A 1 226 ? -20.389 0.097 1.747 1.00 88.50 226 GLN A N 1
ATOM 1774 C CA . GLN A 1 226 ? -20.081 -0.804 0.634 1.00 88.50 226 GLN A CA 1
ATOM 1775 C C . GLN A 1 226 ? -19.727 -2.223 1.112 1.00 88.50 226 GLN A C 1
ATOM 1777 O O . GLN A 1 226 ? -19.120 -2.977 0.353 1.00 88.50 226 GLN A O 1
ATOM 1782 N N . ASP A 1 227 ? -20.049 -2.568 2.366 1.00 89.00 227 ASP A N 1
ATOM 1783 C CA . ASP A 1 227 ? -19.760 -3.867 2.990 1.00 89.00 227 ASP A CA 1
ATOM 1784 C C . ASP A 1 227 ? -18.284 -4.302 2.857 1.00 89.00 227 ASP A C 1
ATOM 1786 O O . ASP A 1 227 ? -17.962 -5.480 2.696 1.00 89.00 227 ASP A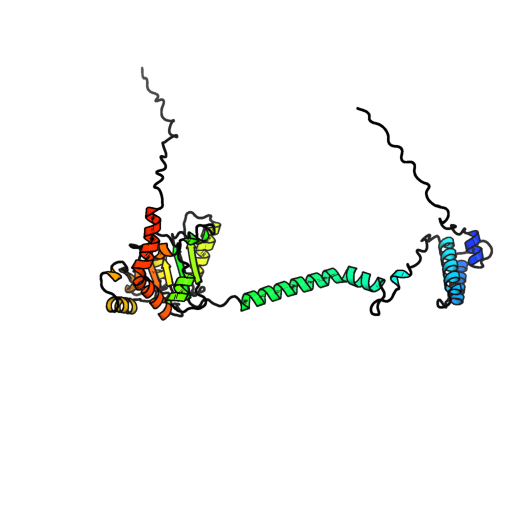 O 1
ATOM 1790 N N . LEU A 1 228 ? -17.347 -3.346 2.919 1.00 91.44 228 LEU A N 1
ATOM 1791 C CA . LEU A 1 228 ? -15.917 -3.618 2.705 1.00 91.44 228 LEU A CA 1
ATOM 1792 C C . LEU A 1 228 ? -15.196 -4.226 3.913 1.00 91.44 228 LEU A C 1
ATOM 1794 O O . LEU A 1 228 ? -14.015 -4.570 3.805 1.00 91.44 228 LEU A O 1
ATOM 1798 N N . TRP A 1 229 ? -15.879 -4.359 5.047 1.00 94.88 229 TRP A N 1
ATOM 1799 C CA . TRP A 1 229 ? -15.289 -4.793 6.309 1.00 94.88 229 TRP A CA 1
ATOM 1800 C C . TRP A 1 229 ? -15.634 -6.241 6.632 1.00 94.88 229 TRP A C 1
ATOM 1802 O O . TRP A 1 229 ? -16.798 -6.633 6.617 1.00 94.88 229 TRP A O 1
ATOM 1812 N N . THR A 1 230 ? -14.613 -7.019 6.978 1.00 95.31 230 THR A N 1
ATOM 1813 C CA . THR A 1 230 ? -14.783 -8.351 7.561 1.00 95.31 230 THR A CA 1
ATOM 1814 C C . THR A 1 230 ? -15.360 -8.227 8.971 1.00 95.31 230 THR A C 1
ATOM 1816 O O . THR A 1 230 ? -14.940 -7.357 9.731 1.00 95.31 230 THR A O 1
ATOM 1819 N N . ASP A 1 231 ? -16.288 -9.112 9.348 1.00 96.06 231 ASP A N 1
ATOM 1820 C CA . ASP A 1 231 ? -16.724 -9.233 10.743 1.00 96.06 231 ASP A CA 1
ATOM 1821 C C . ASP A 1 231 ? -15.600 -9.830 11.596 1.00 96.06 231 ASP A C 1
ATOM 1823 O O . ASP A 1 231 ? -15.246 -11.002 11.480 1.00 96.06 231 ASP A O 1
ATOM 1827 N N . MET A 1 232 ? -15.034 -9.002 12.466 1.00 97.06 232 MET A N 1
ATOM 1828 C CA . MET A 1 232 ? -13.902 -9.341 13.320 1.00 97.06 232 MET A CA 1
ATOM 1829 C C . MET A 1 232 ? -14.336 -9.907 14.685 1.00 97.06 232 MET A C 1
ATOM 1831 O O . MET A 1 232 ? -13.515 -9.990 15.599 1.00 97.06 232 MET A O 1
ATOM 1835 N N . THR A 1 233 ? -15.608 -10.289 14.862 1.00 96.75 233 THR A N 1
ATOM 1836 C CA . THR A 1 233 ? -16.140 -10.792 16.143 1.00 96.75 233 THR A CA 1
ATOM 1837 C C . THR A 1 233 ? -15.355 -11.996 16.677 1.00 96.75 233 THR A C 1
ATOM 1839 O O . THR A 1 233 ? -14.938 -11.988 17.838 1.00 96.75 233 THR A O 1
ATOM 1842 N N . ASP A 1 234 ? -15.104 -13.009 15.843 1.00 96.75 234 ASP A N 1
ATOM 1843 C CA . ASP A 1 234 ? -14.373 -14.224 16.244 1.00 96.75 234 ASP A CA 1
ATOM 1844 C C . ASP A 1 234 ? -12.900 -13.922 16.574 1.00 96.75 234 ASP A C 1
ATOM 1846 O O . ASP A 1 234 ? -12.340 -14.424 17.558 1.00 96.75 234 ASP A O 1
ATOM 1850 N N . PHE A 1 235 ? -12.278 -13.036 15.794 1.00 97.06 235 PHE A N 1
ATOM 1851 C CA . PHE A 1 235 ? -10.917 -12.569 16.046 1.00 97.06 235 PHE A CA 1
ATOM 1852 C C . PHE A 1 235 ? -10.821 -11.804 17.373 1.00 97.06 235 PHE A C 1
ATOM 1854 O O . PHE A 1 235 ? -9.944 -12.080 18.193 1.00 97.06 235 PHE A O 1
ATOM 1861 N N . TYR A 1 236 ? -11.753 -10.889 17.645 1.00 97.06 236 TYR A N 1
ATOM 1862 C CA . TYR A 1 236 ? -11.740 -10.113 18.883 1.00 97.06 236 TYR A CA 1
ATOM 1863 C C . TYR A 1 236 ? -11.963 -10.995 20.120 1.00 97.06 236 TYR A C 1
ATOM 1865 O O . TYR A 1 236 ? -11.312 -10.798 21.146 1.00 97.06 236 TYR A O 1
ATOM 1873 N N . GLN A 1 237 ? -12.801 -12.034 20.024 1.00 96.94 237 GLN A N 1
ATOM 1874 C CA . GLN A 1 237 ? -12.920 -13.048 21.080 1.00 96.94 237 GLN A CA 1
ATOM 1875 C C . GLN A 1 237 ? -11.597 -13.791 21.313 1.00 96.94 237 GLN A C 1
ATOM 1877 O O . GLN A 1 237 ? -11.235 -14.076 22.455 1.00 96.94 237 GLN A O 1
ATOM 1882 N N . THR A 1 238 ? -10.846 -14.068 20.245 1.00 96.69 238 THR A N 1
ATOM 1883 C CA . THR A 1 238 ? -9.509 -14.670 20.344 1.00 96.69 238 THR A CA 1
ATOM 1884 C C . THR A 1 238 ? -8.527 -13.739 21.056 1.00 96.69 238 THR A C 1
ATOM 1886 O O . THR A 1 238 ? -7.753 -14.205 21.896 1.00 96.69 238 THR A O 1
ATOM 1889 N N . LEU A 1 239 ? -8.585 -12.427 20.796 1.00 96.50 239 LEU A N 1
ATOM 1890 C CA . LEU A 1 239 ? -7.805 -11.439 21.547 1.00 96.50 239 LEU A CA 1
ATOM 1891 C C . LEU A 1 239 ? -8.179 -11.455 23.033 1.00 96.50 239 LEU A C 1
ATOM 1893 O O . LEU A 1 239 ? -7.290 -11.587 23.869 1.00 96.50 239 LEU A O 1
ATOM 1897 N N . GLN A 1 240 ? -9.472 -11.425 23.367 1.00 96.94 240 GLN A N 1
ATOM 1898 C CA . GLN A 1 240 ? -9.955 -11.481 24.756 1.00 96.94 240 GLN A CA 1
ATOM 1899 C C . GLN A 1 240 ? -9.571 -12.770 25.494 1.00 96.94 240 GLN A C 1
ATOM 1901 O O . GLN A 1 240 ? -9.441 -12.769 26.715 1.00 96.94 240 GLN A O 1
ATOM 1906 N N . ALA A 1 241 ? -9.411 -13.881 24.773 1.00 96.94 241 ALA A N 1
ATOM 1907 C CA . ALA A 1 241 ? -8.942 -15.140 25.344 1.00 96.94 241 ALA A CA 1
ATOM 1908 C C . ALA A 1 241 ? -7.414 -15.192 25.518 1.00 96.94 241 ALA A C 1
ATOM 1910 O O . ALA A 1 241 ? -6.918 -16.014 26.289 1.00 96.94 241 ALA A O 1
ATOM 1911 N N . THR A 1 242 ? -6.672 -14.360 24.780 1.00 96.50 242 THR A N 1
ATOM 1912 C CA . THR A 1 242 ? -5.201 -14.363 24.751 1.00 96.50 242 THR A CA 1
ATOM 1913 C C . THR A 1 242 ? -4.596 -13.307 25.674 1.00 96.50 242 THR A C 1
ATOM 1915 O O . THR A 1 242 ? -3.551 -13.561 26.269 1.00 96.50 242 THR A O 1
ATOM 1918 N N . PHE A 1 243 ? -5.236 -12.143 25.787 1.00 95.94 243 PHE A N 1
ATOM 1919 C CA . PHE A 1 243 ? -4.732 -10.973 26.502 1.00 95.94 243 PHE A CA 1
ATOM 1920 C C . PHE A 1 243 ? -5.654 -10.584 27.652 1.00 95.94 243 PHE A C 1
ATOM 1922 O O . PHE A 1 243 ? -6.876 -10.712 27.562 1.00 95.94 243 PHE A O 1
ATOM 1929 N N . ASP A 1 244 ? -5.060 -10.064 28.722 1.00 94.50 244 ASP A N 1
ATOM 1930 C CA . ASP A 1 244 ? -5.819 -9.562 29.862 1.00 94.50 244 ASP A CA 1
ATOM 1931 C C . ASP A 1 244 ? -6.515 -8.233 29.522 1.00 94.50 244 ASP A C 1
ATOM 1933 O O . ASP A 1 244 ? -6.103 -7.489 28.630 1.00 94.50 244 ASP A O 1
ATOM 1937 N N . SER A 1 245 ? -7.561 -7.886 30.279 1.00 91.69 245 SER A N 1
ATOM 1938 C CA . SER A 1 245 ? -8.357 -6.672 30.037 1.00 91.69 245 SER A CA 1
ATOM 1939 C C . SER A 1 245 ? -7.555 -5.369 30.099 1.00 91.69 245 SER A C 1
ATOM 1941 O O . SER A 1 245 ? -7.982 -4.378 29.523 1.00 91.69 245 SER A O 1
ATOM 1943 N N . GLU A 1 246 ? -6.429 -5.361 30.817 1.00 90.31 246 GLU A N 1
ATOM 1944 C CA . GLU A 1 246 ? -5.514 -4.214 30.888 1.00 90.31 246 GLU A CA 1
ATOM 1945 C C . GLU A 1 246 ? -4.786 -3.998 29.553 1.00 90.31 246 GLU A C 1
ATOM 1947 O O . GLU A 1 246 ? -4.742 -2.877 29.068 1.00 90.31 246 GLU A O 1
ATOM 1952 N N . GLN A 1 247 ? -4.318 -5.069 28.903 1.00 89.69 247 GLN A N 1
ATOM 1953 C CA . GLN A 1 247 ? -3.637 -4.996 27.599 1.00 89.69 247 GLN A CA 1
ATOM 1954 C C . GLN A 1 247 ? -4.592 -4.656 26.446 1.00 89.69 247 GLN A C 1
ATOM 1956 O O . GLN A 1 247 ? -4.174 -4.190 25.395 1.00 89.69 247 GLN A O 1
ATOM 1961 N N . LEU A 1 248 ? -5.887 -4.931 26.614 1.00 93.31 248 LEU A N 1
ATOM 1962 C CA . LEU A 1 248 ? -6.915 -4.623 25.616 1.00 93.31 248 LEU A CA 1
ATOM 1963 C C . LEU A 1 248 ? -7.663 -3.321 25.905 1.00 93.31 248 LEU A C 1
ATOM 1965 O O . LEU A 1 248 ? -8.579 -2.982 25.156 1.00 93.31 248 LEU A O 1
ATOM 1969 N N . GLN A 1 249 ? -7.308 -2.597 26.972 1.00 91.56 249 GLN A N 1
ATOM 1970 C CA . GLN A 1 249 ? -8.024 -1.391 27.390 1.00 91.56 249 GLN A CA 1
ATOM 1971 C C . GLN A 1 249 ? -8.110 -0.350 26.264 1.00 91.56 249 GLN A C 1
ATOM 1973 O O . GLN A 1 249 ? -9.124 0.338 26.137 1.00 91.56 249 GLN A O 1
ATOM 1978 N N . ASP A 1 250 ? -7.074 -0.289 25.431 1.00 89.06 250 ASP A N 1
ATOM 1979 C CA . ASP A 1 250 ? -6.929 0.661 24.332 1.00 89.06 250 ASP A CA 1
ATOM 1980 C C . ASP A 1 250 ? -7.284 0.088 22.953 1.00 89.06 250 ASP A C 1
ATOM 1982 O O . ASP A 1 250 ? -7.204 0.790 21.948 1.00 89.06 250 ASP A O 1
ATOM 1986 N N . PHE A 1 251 ? -7.734 -1.167 22.903 1.00 94.44 251 PHE A N 1
ATOM 1987 C CA . PHE A 1 251 ? -8.181 -1.856 21.693 1.00 94.44 251 PHE A CA 1
ATOM 1988 C C . PHE A 1 251 ? -9.699 -2.041 21.753 1.00 94.44 251 PHE A C 1
ATOM 1990 O O . PHE A 1 251 ? -10.221 -3.128 22.030 1.00 94.44 251 PHE A O 1
ATOM 1997 N N . VAL A 1 252 ? -10.426 -0.947 21.522 1.00 96.12 252 VAL A N 1
ATOM 1998 C CA . VAL A 1 252 ? -11.877 -0.879 21.745 1.00 96.12 252 VAL A CA 1
ATOM 1999 C C . VAL A 1 252 ? -12.634 -1.364 20.501 1.00 96.12 252 VAL A C 1
ATOM 2001 O O . VAL A 1 252 ? -12.422 -0.823 19.417 1.00 96.12 252 VAL A O 1
ATOM 2004 N N . PRO A 1 253 ? -13.548 -2.343 20.613 1.00 97.12 253 PRO A N 1
ATOM 2005 C CA . PRO A 1 253 ? -14.258 -2.879 19.460 1.00 97.12 253 PRO A CA 1
ATOM 2006 C C . PRO A 1 253 ? -15.301 -1.874 18.955 1.00 97.12 253 PRO A C 1
ATOM 2008 O O . PRO A 1 253 ? -16.037 -1.274 19.742 1.00 97.12 253 PRO A O 1
ATOM 2011 N N . VAL A 1 254 ? -15.389 -1.712 17.636 1.00 97.44 254 VAL A N 1
ATOM 2012 C CA . VAL A 1 254 ? -16.334 -0.812 16.967 1.00 97.44 254 VAL A CA 1
ATOM 2013 C C . VAL A 1 254 ? -17.321 -1.630 16.156 1.00 97.44 254 VAL A C 1
ATOM 2015 O O . VAL A 1 254 ? -16.947 -2.368 15.244 1.00 97.44 254 VAL A O 1
ATOM 2018 N N . TYR A 1 255 ? -18.598 -1.470 16.492 1.00 96.69 255 TYR A N 1
ATOM 2019 C CA . TYR A 1 255 ? -19.692 -2.171 15.840 1.00 96.69 255 TYR A CA 1
ATOM 2020 C C . TYR A 1 255 ? -20.408 -1.257 14.853 1.00 96.69 255 TYR A C 1
ATOM 2022 O O . TYR A 1 255 ? -20.775 -0.134 15.204 1.00 96.69 255 TYR A O 1
ATOM 2030 N N . LEU A 1 256 ? -20.639 -1.764 13.646 1.00 95.06 256 LEU A N 1
ATOM 2031 C CA . LEU A 1 256 ? -21.439 -1.117 12.606 1.00 95.06 256 LEU A CA 1
ATOM 2032 C C . LEU A 1 256 ? -22.626 -2.011 12.240 1.00 95.06 256 LEU A C 1
ATOM 2034 O O . LEU A 1 256 ? -22.730 -3.143 12.716 1.00 95.06 256 LEU A O 1
ATOM 2038 N N . GLN A 1 257 ? -23.548 -1.474 11.446 1.00 91.50 257 GLN A N 1
ATOM 2039 C CA . GLN A 1 257 ? -24.686 -2.218 10.910 1.00 91.50 257 GLN A CA 1
ATOM 2040 C C . GLN A 1 257 ? -24.463 -2.482 9.426 1.00 91.50 257 GLN A C 1
ATOM 2042 O O . GLN A 1 257 ? -24.058 -1.570 8.710 1.00 91.50 257 GLN A O 1
ATOM 2047 N N . ASP A 1 258 ? -24.734 -3.710 8.992 1.00 86.25 258 ASP A N 1
ATOM 2048 C CA . ASP A 1 258 ? -24.742 -4.074 7.574 1.00 86.25 258 ASP A CA 1
ATOM 2049 C C . ASP A 1 258 ? -26.017 -3.573 6.863 1.00 86.25 258 ASP A C 1
ATOM 2051 O O . ASP A 1 258 ? -26.927 -3.013 7.488 1.00 86.25 258 ASP A O 1
ATOM 2055 N N . GLU A 1 259 ? -26.129 -3.817 5.552 1.00 83.06 259 GLU A N 1
ATOM 2056 C CA . GLU A 1 259 ? -27.324 -3.467 4.765 1.00 83.06 259 GLU A CA 1
ATOM 2057 C C . GLU A 1 259 ? -28.631 -4.092 5.299 1.00 83.06 259 GLU A C 1
ATOM 2059 O O . GLU A 1 259 ? -29.729 -3.589 5.037 1.00 83.06 259 GLU A O 1
ATOM 2064 N N . THR A 1 260 ? -28.540 -5.190 6.056 1.00 85.44 260 THR A N 1
ATOM 2065 C CA . THR A 1 260 ? -29.687 -5.883 6.661 1.00 85.44 260 THR A CA 1
ATOM 2066 C C . THR A 1 260 ? -30.061 -5.334 8.043 1.00 85.44 260 THR A C 1
ATOM 2068 O O . THR A 1 260 ? -31.102 -5.707 8.594 1.00 85.44 260 THR A O 1
ATOM 2071 N N . GLY A 1 261 ? -29.259 -4.413 8.587 1.00 85.19 261 GLY A N 1
ATOM 2072 C CA . GLY A 1 261 ? -29.397 -3.853 9.930 1.00 85.19 261 GLY A CA 1
ATOM 2073 C C . GLY A 1 261 ? -28.806 -4.740 11.032 1.00 85.19 261 GLY A C 1
ATOM 2074 O O . GLY A 1 261 ? -29.035 -4.474 12.215 1.00 85.19 261 GLY A O 1
ATOM 2075 N N . GLN A 1 262 ? -28.071 -5.795 10.674 1.00 89.25 262 GLN A N 1
ATOM 2076 C CA . GLN A 1 262 ? -27.399 -6.675 11.620 1.00 89.25 262 GLN A CA 1
ATOM 2077 C C . GLN A 1 262 ? -26.097 -6.022 12.093 1.00 89.25 262 GLN A C 1
ATOM 2079 O O . GLN A 1 262 ? -25.298 -5.524 11.305 1.00 89.25 262 GLN A O 1
ATOM 2084 N N . SER A 1 263 ? -25.889 -6.018 13.411 1.00 93.69 263 SER A N 1
ATOM 2085 C CA . SER A 1 263 ? -24.669 -5.476 14.010 1.00 93.69 263 SER A CA 1
ATOM 2086 C C . SER A 1 263 ? -23.514 -6.467 13.873 1.00 93.69 263 SER A C 1
ATOM 2088 O O . SER A 1 263 ? -23.680 -7.636 14.222 1.00 93.69 263 SER A O 1
ATOM 2090 N N . TYR A 1 264 ? -22.345 -5.981 13.462 1.00 94.94 264 TYR A N 1
ATOM 2091 C CA . TYR A 1 264 ? -21.107 -6.761 13.354 1.00 94.94 264 TYR A CA 1
ATOM 2092 C C . TYR A 1 264 ? -19.899 -5.936 13.824 1.00 94.94 264 TYR A C 1
ATOM 2094 O O . TYR A 1 264 ? -19.984 -4.705 13.887 1.00 94.94 264 TYR A O 1
ATOM 2102 N N . LEU A 1 265 ? -18.797 -6.590 14.208 1.00 97.25 265 LEU A N 1
ATOM 2103 C CA . LEU A 1 265 ? -17.583 -5.908 14.671 1.00 97.25 265 LEU A CA 1
ATOM 2104 C C . LEU A 1 265 ? -16.741 -5.536 13.450 1.00 97.25 265 LEU A C 1
ATOM 2106 O O . LEU A 1 265 ? -16.077 -6.389 12.870 1.00 97.25 265 LEU A O 1
ATOM 2110 N N . ALA A 1 266 ? -16.785 -4.270 13.046 1.00 96.88 266 ALA A N 1
ATOM 2111 C CA . ALA A 1 266 ? -16.170 -3.810 11.802 1.00 96.88 266 ALA A CA 1
ATOM 2112 C C . ALA A 1 266 ? -14.701 -3.398 11.963 1.00 96.88 266 ALA A C 1
ATOM 2114 O O . ALA A 1 266 ? -13.922 -3.485 11.017 1.00 96.88 266 ALA A O 1
ATOM 2115 N N . ALA A 1 267 ? -14.337 -2.890 13.143 1.00 97.69 267 ALA A N 1
ATOM 2116 C CA . ALA A 1 267 ? -13.010 -2.346 13.392 1.00 97.69 267 ALA A CA 1
ATOM 2117 C C . ALA A 1 267 ? -12.638 -2.375 14.877 1.00 97.69 267 ALA A C 1
ATOM 2119 O O . ALA A 1 267 ? -13.483 -2.557 15.756 1.00 97.69 267 ALA A O 1
ATOM 2120 N N . ILE A 1 268 ? -11.363 -2.119 15.154 1.00 97.62 268 ILE A N 1
ATOM 2121 C CA . ILE A 1 268 ? -10.821 -1.886 16.490 1.00 97.62 268 ILE A CA 1
ATOM 2122 C C . ILE A 1 268 ? -10.294 -0.453 16.545 1.00 97.62 268 ILE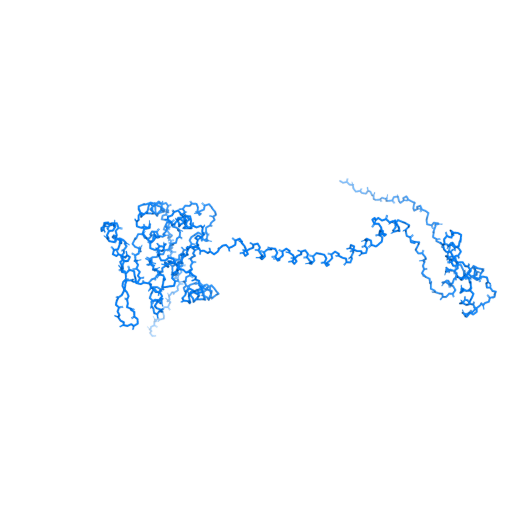 A C 1
ATOM 2124 O O . ILE A 1 268 ? -9.433 -0.061 15.761 1.00 97.62 268 ILE A O 1
ATOM 2128 N N . ASN A 1 269 ? -10.827 0.342 17.466 1.00 96.50 269 ASN A N 1
ATOM 2129 C CA . ASN A 1 269 ? -10.361 1.692 17.743 1.00 96.50 269 ASN A CA 1
ATOM 2130 C C . ASN A 1 269 ? -9.094 1.630 18.600 1.00 96.50 269 ASN A C 1
ATOM 2132 O O . ASN A 1 269 ? -9.133 1.074 19.696 1.00 96.50 269 ASN A O 1
ATOM 2136 N N . VAL A 1 270 ? -8.017 2.235 18.097 1.00 94.00 270 VAL A N 1
ATOM 2137 C CA . VAL A 1 270 ? -6.697 2.343 18.745 1.00 94.00 270 VAL A CA 1
ATOM 2138 C C . VAL A 1 270 ? -6.260 3.806 18.932 1.00 94.00 270 VAL A C 1
ATOM 2140 O O . VAL A 1 270 ? -5.080 4.116 19.101 1.00 94.00 270 VAL A O 1
ATOM 2143 N N . SER A 1 271 ? -7.219 4.735 18.896 1.00 91.81 271 SER A N 1
ATOM 2144 C CA . SER A 1 271 ? -6.969 6.184 18.912 1.00 91.81 271 SER A CA 1
ATOM 2145 C C . SER A 1 271 ? -6.385 6.704 20.229 1.00 91.81 271 SER A C 1
ATOM 2147 O O . SER A 1 271 ? -5.736 7.746 20.224 1.00 91.81 271 SER A O 1
ATOM 2149 N N . SER A 1 272 ? -6.619 6.026 21.361 1.00 87.00 272 SER A N 1
ATOM 2150 C CA . SER A 1 272 ? -6.186 6.500 22.687 1.00 87.00 272 SER A CA 1
ATOM 2151 C C . SER A 1 272 ? -4.666 6.503 22.841 1.00 87.00 272 SER A C 1
ATOM 2153 O O . SER A 1 272 ? -4.107 7.464 23.363 1.00 87.00 272 SER A O 1
ATOM 2155 N N . GLN A 1 273 ? -4.012 5.450 22.356 1.00 80.12 273 GLN A N 1
ATOM 2156 C CA . GLN A 1 273 ? -2.567 5.251 22.474 1.00 80.12 273 GLN A CA 1
ATOM 2157 C C . GLN A 1 273 ? -1.790 5.763 21.260 1.00 80.12 273 GLN A C 1
ATOM 2159 O O . GLN A 1 273 ? -0.576 5.945 21.335 1.00 80.12 273 GLN A O 1
ATOM 2164 N N . GLN A 1 274 ? -2.483 5.986 20.136 1.00 84.81 274 GLN A N 1
ATOM 2165 C CA . GLN A 1 274 ? -1.888 6.407 18.866 1.00 84.81 274 GLN A CA 1
ATOM 2166 C C . GLN A 1 274 ? -0.651 5.571 18.501 1.00 84.81 274 GLN A C 1
ATOM 2168 O O . GLN A 1 274 ? 0.375 6.104 18.079 1.00 84.81 274 GLN A O 1
ATOM 2173 N N . LEU A 1 275 ? -0.731 4.246 18.681 1.00 86.44 275 LEU A N 1
ATOM 2174 C CA . LEU A 1 275 ? 0.406 3.329 18.508 1.00 86.44 275 LEU A CA 1
ATOM 2175 C C . LEU A 1 275 ? 1.050 3.451 17.123 1.00 86.44 275 LEU A C 1
ATOM 2177 O O . LEU A 1 275 ? 2.256 3.251 16.975 1.00 86.44 275 LEU A O 1
ATOM 2181 N N . LEU A 1 276 ? 0.261 3.826 16.114 1.00 88.94 276 LEU A N 1
ATOM 2182 C CA . LEU A 1 276 ? 0.728 3.965 14.741 1.00 88.94 276 LEU A CA 1
ATOM 2183 C C . LEU A 1 276 ? 1.620 5.204 14.537 1.00 88.94 276 LEU A C 1
ATOM 2185 O O . LEU A 1 276 ? 2.366 5.265 13.557 1.00 88.94 276 LEU A O 1
ATOM 2189 N N . ASN A 1 277 ? 1.664 6.122 15.511 1.00 87.62 277 ASN A N 1
ATOM 2190 C CA . ASN A 1 277 ? 2.630 7.218 15.538 1.00 87.62 277 ASN A CA 1
ATOM 2191 C C . ASN A 1 277 ? 4.073 6.706 15.635 1.00 87.62 277 ASN A C 1
ATOM 2193 O O . ASN A 1 277 ? 4.979 7.368 15.131 1.00 87.62 277 ASN A O 1
ATOM 2197 N N . ALA A 1 278 ? 4.307 5.525 16.227 1.00 87.56 278 ALA A N 1
ATOM 2198 C CA . ALA A 1 278 ? 5.633 4.904 16.259 1.00 87.56 278 ALA A CA 1
ATOM 2199 C C . ALA A 1 278 ? 6.179 4.635 14.844 1.00 87.56 278 ALA A C 1
ATOM 2201 O O . ALA A 1 278 ? 7.393 4.623 14.647 1.00 87.56 278 ALA A O 1
ATOM 2202 N N . PHE A 1 279 ? 5.289 4.481 13.858 1.00 87.75 279 PHE A N 1
ATOM 2203 C CA . PHE A 1 279 ? 5.621 4.294 12.445 1.00 87.75 279 PHE A CA 1
ATOM 2204 C C . PHE A 1 279 ? 5.568 5.596 11.630 1.00 87.75 279 PHE A C 1
ATOM 2206 O O . PHE A 1 279 ? 5.735 5.571 10.414 1.00 87.75 279 PHE A O 1
ATOM 2213 N N . GLY A 1 280 ? 5.333 6.743 12.273 1.00 83.75 280 GLY A N 1
ATOM 2214 C CA . GLY A 1 280 ? 5.240 8.044 11.607 1.00 83.75 280 GLY A CA 1
ATOM 2215 C C . GLY A 1 280 ? 3.890 8.333 10.947 1.00 83.75 280 GLY A C 1
ATOM 2216 O O . GLY A 1 280 ? 3.788 9.330 10.227 1.00 83.75 280 GLY A O 1
ATOM 2217 N N . ILE A 1 281 ? 2.866 7.507 11.211 1.00 86.88 281 ILE A N 1
ATOM 2218 C CA . ILE A 1 281 ? 1.486 7.722 10.761 1.00 86.88 281 ILE A CA 1
ATOM 2219 C C . ILE A 1 281 ? 0.735 8.467 11.864 1.00 86.88 281 ILE A C 1
ATOM 2221 O O . ILE A 1 281 ? 0.282 7.863 12.834 1.00 86.88 281 ILE A O 1
ATOM 2225 N N . LEU A 1 282 ? 0.630 9.787 11.727 1.00 84.56 282 LEU A N 1
ATOM 2226 C CA . LEU A 1 282 ? 0.044 10.648 12.752 1.00 84.56 282 LEU A CA 1
ATOM 2227 C C . LEU A 1 282 ? -1.415 10.964 12.431 1.00 84.56 282 LEU A C 1
ATOM 2229 O O . LEU A 1 282 ? -1.723 11.433 11.339 1.00 84.56 282 LEU A O 1
ATOM 2233 N N . GLY A 1 283 ? -2.316 10.780 13.392 1.00 81.38 283 GLY A N 1
ATOM 2234 C CA . GLY A 1 283 ? -3.722 11.160 13.248 1.00 81.38 283 GLY A CA 1
ATOM 2235 C C . GLY A 1 283 ? -4.508 10.962 14.536 1.00 81.38 283 GLY A C 1
ATOM 2236 O O . GLY A 1 283 ? -4.159 10.112 15.353 1.00 81.38 283 GLY A O 1
ATOM 2237 N N . GLY A 1 284 ? -5.555 11.769 14.720 1.00 83.69 284 GLY A N 1
ATOM 2238 C CA . GLY A 1 284 ? -6.366 11.746 15.940 1.00 83.69 284 GLY A CA 1
ATOM 2239 C C . GLY A 1 284 ? -7.288 10.531 16.040 1.00 83.69 284 GLY A C 1
ATOM 2240 O O . GLY A 1 284 ? -7.434 9.970 17.119 1.00 83.69 284 GLY A O 1
ATOM 2241 N N . GLU A 1 285 ? -7.884 10.118 14.922 1.00 90.94 285 GLU A N 1
ATOM 2242 C CA . GLU A 1 285 ? -8.786 8.970 14.843 1.00 90.94 285 GLU A CA 1
ATOM 2243 C C . GLU A 1 285 ? -8.110 7.823 14.095 1.00 90.94 285 GLU A C 1
ATOM 2245 O O . GLU A 1 285 ? -7.736 7.973 12.934 1.00 90.94 285 GLU A O 1
ATOM 2250 N N . GLN A 1 286 ? -7.948 6.686 14.765 1.00 93.06 286 GLN A N 1
ATOM 2251 C CA . GLN A 1 286 ? -7.241 5.513 14.265 1.00 93.06 286 GLN A CA 1
ATOM 2252 C C . GLN A 1 286 ? -8.092 4.263 14.501 1.00 93.06 286 GLN A C 1
ATOM 2254 O O . GLN A 1 286 ? -8.186 3.755 15.621 1.00 93.06 286 GLN A O 1
ATOM 2259 N N . TYR A 1 287 ? -8.712 3.765 13.433 1.00 96.19 287 TYR A N 1
ATOM 2260 C CA . TYR A 1 287 ? -9.497 2.534 13.434 1.00 96.19 287 TYR A CA 1
ATOM 2261 C C . TYR A 1 287 ? -8.827 1.495 12.538 1.00 96.19 287 TYR A C 1
ATOM 2263 O O . TYR A 1 287 ? -8.613 1.740 11.351 1.00 96.19 287 TYR A O 1
ATOM 2271 N N . LEU A 1 288 ? -8.506 0.335 13.107 1.00 96.88 288 LEU A N 1
ATOM 2272 C CA . LEU A 1 288 ? -7.974 -0.815 12.383 1.00 96.88 288 LEU A CA 1
ATOM 2273 C C . LEU A 1 288 ? -9.128 -1.693 11.908 1.00 96.88 288 LEU A C 1
ATOM 2275 O O . LEU A 1 288 ? -9.897 -2.188 12.731 1.00 96.88 288 LEU A O 1
ATOM 2279 N N . ALA A 1 289 ? -9.230 -1.906 10.602 1.00 97.12 289 ALA A N 1
ATOM 2280 C CA . ALA A 1 289 ? -10.247 -2.750 9.985 1.00 97.12 289 ALA A CA 1
ATOM 2281 C C . ALA A 1 289 ? -9.604 -3.752 9.019 1.00 97.12 289 ALA A C 1
ATOM 2283 O O . ALA A 1 289 ? -8.568 -3.474 8.412 1.00 97.12 289 ALA A O 1
ATOM 2284 N N . ILE A 1 290 ? -10.225 -4.919 8.859 1.00 96.81 290 ILE A N 1
ATOM 2285 C CA . ILE A 1 290 ? -9.781 -5.948 7.912 1.00 96.81 290 ILE A CA 1
ATOM 2286 C C . ILE A 1 290 ? -10.701 -5.919 6.693 1.00 96.81 290 ILE A C 1
ATOM 2288 O O . ILE A 1 290 ? -11.925 -5.936 6.831 1.00 96.81 290 ILE A O 1
ATOM 2292 N N . SER A 1 291 ? -10.122 -5.894 5.490 1.00 92.62 291 SER A N 1
ATOM 2293 C CA . SER A 1 291 ? -10.912 -5.927 4.255 1.00 92.62 291 SER A CA 1
ATOM 2294 C C . SER A 1 291 ? -11.659 -7.250 4.097 1.00 92.62 291 SER A C 1
ATOM 2296 O O . SER A 1 291 ? -11.092 -8.309 4.356 1.00 92.62 291 SER A O 1
ATOM 2298 N N . VAL A 1 292 ? -12.887 -7.216 3.577 1.00 92.06 292 VAL A N 1
ATOM 2299 C CA . VAL A 1 292 ? -13.598 -8.422 3.107 1.00 92.06 292 VAL A CA 1
ATOM 2300 C C . VAL A 1 292 ? -12.902 -9.084 1.908 1.00 92.06 292 VAL A C 1
ATOM 2302 O O . VAL A 1 292 ? -13.084 -10.269 1.641 1.00 92.06 292 VAL A O 1
ATOM 2305 N N . LEU A 1 293 ? -12.073 -8.323 1.185 1.00 89.38 293 LEU A N 1
ATOM 2306 C CA . LEU A 1 293 ? -11.319 -8.777 0.014 1.00 89.38 293 LEU A CA 1
ATOM 2307 C C . LEU A 1 293 ? -9.909 -9.272 0.368 1.00 89.38 293 LEU A C 1
ATOM 2309 O O . LEU A 1 293 ? -9.122 -9.590 -0.525 1.00 89.38 293 LEU A O 1
ATOM 2313 N N . ASN A 1 294 ? -9.589 -9.334 1.662 1.00 88.06 294 ASN A N 1
ATOM 2314 C CA . ASN A 1 294 ? -8.297 -9.768 2.166 1.00 88.06 294 ASN A CA 1
ATOM 2315 C C . ASN A 1 294 ? -7.980 -11.210 1.707 1.00 88.06 294 ASN A C 1
ATOM 2317 O O . ASN A 1 294 ? -8.783 -12.132 1.870 1.00 88.06 294 ASN A O 1
ATOM 2321 N N . LYS A 1 295 ? -6.787 -11.409 1.131 1.00 87.75 295 LYS A N 1
ATOM 2322 C CA . LYS A 1 295 ? -6.302 -12.717 0.648 1.00 87.75 295 LYS A CA 1
ATOM 2323 C C . LYS A 1 295 ? -5.520 -13.503 1.704 1.00 87.75 295 LYS A C 1
ATOM 2325 O O . LYS A 1 295 ? -5.313 -14.702 1.527 1.00 87.75 295 LYS A O 1
ATOM 2330 N N . THR A 1 296 ? -5.062 -12.838 2.761 1.00 91.06 296 THR A N 1
ATOM 2331 C CA . THR A 1 296 ? -4.279 -13.381 3.876 1.00 91.06 296 THR A CA 1
ATOM 2332 C C . THR A 1 296 ? -4.846 -12.963 5.248 1.00 91.06 296 THR A C 1
ATOM 2334 O O . THR A 1 296 ? -4.178 -12.267 6.022 1.00 91.06 296 THR A O 1
ATOM 2337 N N . PRO A 1 297 ? -6.076 -13.388 5.599 1.00 91.88 297 PRO A N 1
ATOM 2338 C CA . PRO A 1 297 ? -6.740 -12.962 6.833 1.00 91.88 297 PRO A CA 1
ATOM 2339 C C . PRO A 1 297 ? -5.926 -13.290 8.090 1.00 91.88 297 PRO A C 1
ATOM 2341 O O . PRO A 1 297 ? -5.830 -12.460 8.990 1.00 91.88 297 PRO A O 1
ATOM 2344 N N . GLU A 1 298 ? -5.230 -14.430 8.122 1.00 94.38 298 GLU A N 1
ATOM 2345 C CA . GLU A 1 298 ? -4.404 -14.821 9.268 1.00 94.38 298 GLU A CA 1
ATOM 2346 C C . GLU A 1 298 ? -3.243 -13.845 9.507 1.00 94.38 298 GLU A C 1
ATOM 2348 O O . GLU A 1 298 ? -2.873 -13.594 10.653 1.00 94.38 298 GLU A O 1
ATOM 2353 N N . LYS A 1 299 ? -2.677 -13.261 8.441 1.00 95.12 299 LYS A N 1
ATOM 2354 C CA . LYS A 1 299 ? -1.601 -12.264 8.558 1.00 95.12 299 LYS A CA 1
ATOM 2355 C C . LYS A 1 299 ? -2.129 -10.926 9.061 1.00 95.12 299 LYS A C 1
ATOM 2357 O O . LYS A 1 299 ? -1.454 -10.277 9.854 1.00 95.12 299 LYS A O 1
ATOM 2362 N N . ALA A 1 300 ? -3.323 -10.524 8.628 1.00 96.31 300 ALA A N 1
ATOM 2363 C CA . ALA A 1 300 ? -3.983 -9.322 9.135 1.00 96.31 300 ALA A CA 1
ATOM 2364 C C . ALA A 1 300 ? -4.301 -9.439 10.629 1.00 96.31 300 ALA A C 1
ATOM 2366 O O . ALA A 1 300 ? -3.963 -8.548 11.407 1.00 96.31 300 ALA A O 1
ATOM 2367 N N . GLU A 1 301 ? -4.872 -10.568 11.044 1.00 96.50 301 GLU A N 1
ATOM 2368 C CA . GLU A 1 301 ? -5.121 -10.866 12.454 1.00 96.50 301 GLU A CA 1
ATOM 2369 C C . GLU A 1 301 ? -3.820 -10.907 13.265 1.00 96.50 301 GLU A C 1
ATOM 2371 O O . GLU A 1 301 ? -3.734 -10.310 14.341 1.00 96.50 301 GLU A O 1
ATOM 2376 N N . GLN A 1 302 ? -2.777 -11.559 12.738 1.00 96.56 302 GLN A N 1
ATOM 2377 C CA . GLN A 1 302 ? -1.463 -11.620 13.379 1.00 96.56 302 GLN A CA 1
ATOM 2378 C C . GLN A 1 302 ? -0.820 -10.235 13.515 1.00 96.56 302 GLN A C 1
ATOM 2380 O O . GLN A 1 302 ? -0.198 -9.965 14.538 1.00 96.56 302 GLN A O 1
ATOM 2385 N N . PHE A 1 303 ? -0.996 -9.351 12.532 1.00 96.31 303 PHE A N 1
ATOM 2386 C CA . PHE A 1 303 ? -0.509 -7.975 12.600 1.00 96.31 303 PHE A CA 1
ATOM 2387 C C . PHE A 1 303 ? -1.194 -7.191 13.716 1.00 96.31 303 PHE A C 1
ATOM 2389 O O . PHE A 1 303 ? -0.529 -6.583 14.549 1.00 96.31 303 PHE A O 1
ATOM 2396 N N . ILE A 1 304 ? -2.525 -7.241 13.790 1.00 96.19 304 ILE A N 1
ATOM 2397 C CA . ILE A 1 304 ? -3.257 -6.549 14.856 1.00 96.19 304 ILE A CA 1
ATOM 2398 C C . ILE A 1 304 ? -2.882 -7.133 16.223 1.00 96.19 304 ILE A C 1
ATOM 2400 O O . ILE A 1 304 ? -2.644 -6.392 17.174 1.00 96.19 304 ILE A O 1
ATOM 2404 N N . LYS A 1 305 ? -2.752 -8.459 16.316 1.00 96.56 305 LYS A N 1
ATOM 2405 C CA . LYS A 1 305 ? -2.279 -9.135 17.525 1.00 96.56 305 LYS A CA 1
ATOM 2406 C C . LYS A 1 305 ? -0.874 -8.679 17.932 1.00 96.56 305 LYS A C 1
ATOM 2408 O O . LYS A 1 305 ? -0.643 -8.437 19.115 1.00 96.56 305 LYS A O 1
ATOM 2413 N N . SER A 1 306 ? 0.054 -8.524 16.985 1.00 96.00 306 SER A N 1
ATOM 2414 C CA . SER A 1 306 ? 1.415 -8.080 17.296 1.00 96.00 306 SER A CA 1
ATOM 2415 C C . SER A 1 306 ? 1.454 -6.636 17.797 1.00 96.00 306 SER A C 1
ATOM 2417 O O . SER A 1 306 ? 2.338 -6.301 18.584 1.00 96.00 306 SER A O 1
ATOM 2419 N N . LEU A 1 307 ? 0.505 -5.781 17.394 1.00 95.00 307 LEU A N 1
ATOM 2420 C CA . LEU A 1 307 ? 0.383 -4.429 17.952 1.00 95.00 307 LEU A CA 1
ATOM 2421 C C . LEU A 1 307 ? 0.041 -4.463 19.446 1.00 95.00 307 LEU A C 1
ATOM 2423 O O . LEU A 1 307 ? 0.640 -3.709 20.205 1.00 95.00 307 LEU A O 1
ATOM 2427 N N . VAL A 1 308 ? -0.848 -5.369 19.871 1.00 94.94 308 VAL A N 1
ATOM 2428 C CA . VAL A 1 308 ? -1.166 -5.585 21.296 1.00 94.94 308 VAL A CA 1
ATOM 2429 C C . VAL A 1 308 ? 0.058 -6.128 22.043 1.00 94.94 308 VAL A C 1
ATOM 2431 O O . VAL A 1 308 ? 0.428 -5.630 23.101 1.00 94.94 308 VAL A O 1
ATOM 2434 N N . GLU A 1 309 ? 0.744 -7.132 21.484 1.00 94.38 309 GLU A N 1
ATOM 2435 C CA . GLU A 1 309 ? 1.921 -7.749 22.121 1.00 94.38 309 GLU A CA 1
ATOM 2436 C C . GLU A 1 309 ? 3.094 -6.778 22.291 1.00 94.38 309 GLU A C 1
ATOM 2438 O O . GLU A 1 309 ? 3.825 -6.847 23.281 1.00 94.38 309 GLU A O 1
ATOM 2443 N N . GLN A 1 310 ? 3.292 -5.896 21.311 1.00 92.94 310 GLN A N 1
ATOM 2444 C CA . GLN A 1 310 ? 4.408 -4.953 21.265 1.00 92.94 310 GLN A CA 1
ATOM 2445 C C . GLN A 1 310 ? 4.026 -3.551 21.751 1.00 92.94 310 GLN A C 1
ATOM 2447 O O . GLN A 1 310 ? 4.851 -2.640 21.660 1.00 92.94 310 GLN A O 1
ATOM 2452 N N . GLU A 1 311 ? 2.820 -3.365 22.293 1.00 91.06 311 GLU A N 1
ATOM 2453 C CA . GLU A 1 311 ? 2.311 -2.067 22.745 1.00 91.06 311 GLU A CA 1
ATOM 2454 C C . GLU A 1 311 ? 3.316 -1.305 23.633 1.00 91.06 311 GLU A C 1
ATOM 2456 O O . GLU A 1 311 ? 3.636 -0.164 23.292 1.00 91.06 311 GLU A O 1
ATOM 2461 N N . PRO A 1 312 ? 3.931 -1.894 24.682 1.00 89.69 312 PRO A N 1
ATOM 2462 C CA . PRO A 1 312 ? 4.881 -1.160 25.524 1.00 89.69 312 PRO A CA 1
ATOM 2463 C C . PRO A 1 312 ? 6.105 -0.638 24.757 1.00 89.69 312 PRO A C 1
ATOM 2465 O O . PRO A 1 312 ? 6.605 0.453 25.037 1.00 89.69 312 PRO A O 1
ATOM 2468 N N . MET A 1 313 ? 6.594 -1.407 23.779 1.00 90.19 313 MET A N 1
ATOM 2469 C CA . MET A 1 313 ? 7.735 -1.025 22.942 1.00 90.19 313 MET A CA 1
ATOM 2470 C C . MET A 1 313 ? 7.354 0.098 21.969 1.00 90.19 313 MET A C 1
ATOM 2472 O O . MET A 1 313 ? 8.140 1.026 21.757 1.00 90.19 313 MET A O 1
ATOM 2476 N N . LEU A 1 314 ? 6.155 0.027 21.386 1.00 89.94 314 LEU A N 1
ATOM 2477 C CA . LEU A 1 314 ? 5.631 1.059 20.492 1.00 89.94 314 LEU A CA 1
ATOM 2478 C C . LEU A 1 314 ? 5.401 2.367 21.257 1.00 89.94 314 LEU A C 1
ATOM 2480 O O . LEU A 1 314 ? 5.872 3.417 20.826 1.00 89.94 314 LEU A O 1
ATOM 2484 N N . LEU A 1 315 ? 4.790 2.300 22.442 1.00 86.69 315 LEU A N 1
ATOM 2485 C CA . LEU A 1 315 ? 4.567 3.460 23.305 1.00 86.69 315 LEU A CA 1
ATOM 2486 C C . LEU A 1 315 ? 5.858 4.125 23.764 1.00 86.69 315 LEU A C 1
ATOM 2488 O O . LEU A 1 315 ? 5.904 5.349 23.860 1.00 86.69 315 LEU A O 1
ATOM 2492 N N . GLN A 1 316 ? 6.926 3.359 23.997 1.00 85.25 316 GLN A N 1
ATOM 2493 C CA . GLN A 1 316 ? 8.231 3.941 24.293 1.00 85.25 316 GLN A CA 1
ATOM 2494 C C . GLN A 1 316 ? 8.718 4.841 23.147 1.00 85.25 316 GLN A C 1
ATOM 2496 O O . GLN A 1 316 ? 9.206 5.934 23.421 1.00 85.25 316 GLN A O 1
ATOM 2501 N N . HIS A 1 317 ? 8.548 4.416 21.890 1.00 80.38 317 HIS A N 1
ATOM 2502 C CA . HIS A 1 317 ? 8.936 5.207 20.715 1.00 80.38 317 HIS A CA 1
ATOM 2503 C C . HIS A 1 317 ? 8.053 6.449 20.532 1.00 80.38 317 HIS A C 1
ATOM 2505 O O . HIS A 1 317 ? 8.548 7.497 20.116 1.00 80.38 317 HIS A O 1
ATOM 2511 N N . VAL A 1 318 ? 6.766 6.361 20.885 1.00 76.88 318 VAL A N 1
ATOM 2512 C CA . VAL A 1 318 ? 5.851 7.514 20.880 1.00 76.88 318 VAL A CA 1
ATOM 2513 C C . VAL A 1 318 ? 6.226 8.519 21.980 1.00 76.88 318 VAL A C 1
ATOM 2515 O O . VAL A 1 318 ? 6.388 9.711 21.713 1.00 76.88 318 VAL A O 1
ATOM 2518 N N . GLY A 1 319 ? 6.412 8.046 23.216 1.00 58.22 319 GLY A N 1
ATOM 2519 C CA . GLY A 1 319 ? 6.662 8.872 24.400 1.00 58.22 319 GLY A CA 1
ATOM 2520 C C . GLY A 1 319 ? 7.998 9.615 24.379 1.00 58.22 319 GLY A C 1
ATOM 2521 O O . GLY A 1 319 ? 8.062 10.757 24.828 1.00 58.22 319 GLY A O 1
ATOM 2522 N N . THR A 1 320 ? 9.047 9.034 23.784 1.00 56.94 320 THR A N 1
ATOM 2523 C CA . THR A 1 320 ? 10.345 9.713 23.631 1.00 56.94 320 THR A CA 1
ATOM 2524 C C . THR A 1 320 ? 10.288 10.993 22.796 1.00 56.94 320 THR A C 1
ATOM 2526 O O . THR A 1 320 ? 11.180 11.821 22.942 1.00 56.94 320 THR A O 1
ATOM 2529 N N . LYS A 1 321 ? 9.266 11.188 21.947 1.00 52.50 321 LYS A N 1
ATOM 2530 C CA . LYS A 1 321 ? 9.175 12.366 21.066 1.00 52.50 321 LYS A CA 1
ATOM 2531 C C . LYS A 1 321 ? 8.349 13.516 21.639 1.00 52.50 321 LYS A C 1
ATOM 2533 O O . LYS A 1 321 ? 8.709 14.672 21.426 1.00 52.50 321 LYS A O 1
ATOM 2538 N N . LEU A 1 322 ? 7.298 13.226 22.413 1.00 47.06 322 LEU A N 1
ATOM 2539 C CA . LEU A 1 322 ? 6.480 14.273 23.048 1.00 47.06 322 LEU A CA 1
ATOM 2540 C C . LEU A 1 322 ? 7.254 15.068 24.117 1.00 47.06 322 LEU A C 1
ATOM 2542 O O . LEU A 1 322 ? 6.924 16.222 24.369 1.00 47.06 322 LEU A O 1
ATOM 2546 N N . GLU A 1 323 ? 8.297 14.490 24.724 1.00 38.69 323 GLU A N 1
ATOM 2547 C CA . GLU A 1 323 ? 9.167 15.197 25.679 1.00 38.69 323 GLU A CA 1
ATOM 2548 C C . GLU A 1 323 ? 10.272 16.039 25.012 1.00 38.69 323 GLU A C 1
ATOM 2550 O O . GLU A 1 323 ? 10.850 16.910 25.664 1.00 38.69 323 GLU A O 1
ATOM 2555 N N . THR A 1 324 ? 10.584 15.805 23.731 1.00 39.12 324 THR A N 1
ATOM 2556 C CA . THR A 1 324 ? 11.701 16.473 23.035 1.00 39.12 324 THR A CA 1
ATOM 2557 C C . THR A 1 324 ? 11.300 17.666 22.172 1.00 39.12 324 THR A C 1
ATOM 2559 O O . THR A 1 324 ? 12.189 18.389 21.725 1.00 39.12 324 THR A O 1
ATOM 2562 N N . GLU A 1 325 ? 10.007 17.923 21.956 1.00 36.41 325 GLU A N 1
ATOM 2563 C CA . GLU A 1 325 ? 9.570 19.173 21.324 1.00 36.41 325 GLU A CA 1
ATOM 2564 C C . GLU A 1 325 ? 9.510 20.309 22.361 1.00 36.41 325 GLU A C 1
ATOM 2566 O O . GLU A 1 325 ? 8.687 20.267 23.282 1.00 36.41 325 GLU A O 1
ATOM 2571 N N . PRO A 1 326 ? 10.349 21.360 22.257 1.00 35.81 326 PRO A N 1
ATOM 2572 C CA . PRO A 1 326 ? 10.135 22.554 23.049 1.00 35.81 326 PRO A CA 1
ATOM 2573 C C . PRO A 1 326 ? 8.848 23.221 22.569 1.00 35.81 326 PRO A C 1
ATOM 2575 O O . PRO A 1 326 ? 8.674 23.515 21.389 1.00 35.81 326 PRO A O 1
ATOM 2578 N N . THR A 1 327 ? 7.955 23.486 23.518 1.00 39.25 327 THR A N 1
ATOM 2579 C CA . THR A 1 327 ? 6.744 24.282 23.337 1.00 39.25 327 THR A CA 1
ATOM 2580 C C . THR A 1 327 ? 7.138 25.714 22.949 1.00 39.25 327 THR A C 1
ATOM 2582 O O . THR A 1 327 ? 7.209 26.602 23.798 1.00 39.25 327 THR A O 1
ATOM 2585 N N . GLU A 1 328 ? 7.431 25.968 21.673 1.00 33.97 328 GLU A N 1
ATOM 2586 C CA . GLU A 1 328 ? 7.463 27.327 21.136 1.00 33.97 328 GLU A CA 1
ATOM 2587 C C . GLU A 1 328 ? 6.022 27.817 21.012 1.00 33.97 328 GLU A C 1
ATOM 2589 O O . GLU A 1 328 ? 5.348 27.690 19.991 1.00 33.97 328 GLU A O 1
ATOM 2594 N N . ALA A 1 329 ? 5.542 28.385 22.119 1.00 34.06 329 ALA A N 1
ATOM 2595 C CA . ALA A 1 329 ? 4.428 29.309 22.119 1.00 34.06 329 ALA A CA 1
ATOM 2596 C C . ALA A 1 329 ? 4.781 30.470 21.177 1.00 34.06 329 ALA A C 1
ATOM 2598 O O . ALA A 1 329 ? 5.510 31.394 21.539 1.00 34.06 329 ALA A O 1
ATOM 2599 N N . THR A 1 330 ? 4.282 30.403 19.947 1.00 33.81 330 THR A N 1
ATOM 2600 C CA . THR A 1 330 ? 4.269 31.544 19.040 1.00 33.81 330 THR A CA 1
ATOM 2601 C C . THR A 1 330 ? 3.220 32.527 19.548 1.00 33.81 330 THR A C 1
ATOM 2603 O O . THR A 1 330 ? 2.019 32.385 19.332 1.00 33.81 330 THR A O 1
ATOM 2606 N N . ASP A 1 331 ? 3.714 33.514 20.288 1.00 28.77 331 ASP A N 1
ATOM 2607 C CA . ASP A 1 331 ? 3.031 34.750 20.650 1.00 28.77 331 ASP A CA 1
ATOM 2608 C C . ASP A 1 331 ? 2.709 35.535 19.366 1.00 28.77 331 ASP A C 1
ATOM 2610 O O . ASP A 1 331 ? 3.486 36.370 18.901 1.00 28.77 331 ASP A O 1
ATOM 2614 N N . TYR A 1 332 ? 1.577 35.217 18.736 1.00 33.72 332 TYR A N 1
ATOM 2615 C CA . TYR A 1 332 ? 0.956 36.090 17.746 1.00 33.72 332 TYR A CA 1
ATOM 2616 C C . TYR A 1 332 ? 0.278 37.238 18.494 1.00 33.72 332 TYR A C 1
ATOM 2618 O O . TYR A 1 332 ? -0.906 37.186 18.822 1.00 33.72 332 TYR A O 1
ATOM 2626 N N . SER A 1 333 ? 1.053 38.282 18.778 1.00 33.69 333 SER A N 1
ATOM 2627 C CA . SER A 1 333 ? 0.500 39.575 19.157 1.00 33.69 333 SER A CA 1
ATOM 2628 C C . SER A 1 333 ? -0.125 40.244 17.929 1.00 33.69 333 SER A C 1
ATOM 2630 O O . SER A 1 333 ? 0.494 40.392 16.875 1.00 33.69 333 SER A O 1
ATOM 2632 N N . ASP A 1 334 ? -1.393 40.609 18.100 1.00 33.09 334 ASP A N 1
ATOM 2633 C CA . ASP A 1 334 ? -2.249 41.343 17.177 1.00 33.09 334 ASP A CA 1
ATOM 2634 C C . ASP A 1 334 ? -1.603 42.636 16.644 1.00 33.09 334 ASP A C 1
ATOM 2636 O O . ASP A 1 334 ? -1.465 43.627 17.361 1.00 33.09 334 ASP A O 1
ATOM 2640 N N . GLU A 1 335 ? -1.344 42.686 15.338 1.00 36.81 335 GLU A N 1
ATOM 2641 C CA . GLU A 1 335 ? -1.288 43.934 14.571 1.00 36.81 335 GLU A CA 1
ATOM 2642 C C . GLU A 1 335 ? -2.131 43.787 13.297 1.00 36.81 335 GLU A C 1
ATOM 2644 O O . GLU A 1 335 ? -1.618 43.536 12.212 1.00 36.81 335 GLU A O 1
ATOM 2649 N N . SER A 1 336 ? -3.457 43.925 13.409 1.00 33.97 336 SER A N 1
ATOM 2650 C CA . SER A 1 336 ? -4.295 44.475 12.324 1.00 33.97 336 SER A CA 1
ATOM 2651 C C . SER A 1 336 ? -5.760 44.655 12.732 1.00 33.97 336 SER A C 1
ATOM 2653 O O . SER A 1 336 ? -6.657 43.968 12.259 1.00 33.97 336 SER A O 1
ATOM 2655 N N . SER A 1 337 ? -6.041 45.680 13.534 1.00 33.66 337 SER A N 1
ATOM 2656 C CA . SER A 1 337 ? -7.378 46.289 13.550 1.00 33.66 337 SER A CA 1
ATOM 2657 C C . SER A 1 337 ? -7.320 47.731 14.053 1.00 33.66 337 SER A C 1
ATOM 2659 O O . SER A 1 337 ? -7.851 48.077 15.103 1.00 33.66 337 SER A O 1
ATOM 2661 N N . GLN A 1 338 ? -6.676 48.605 13.276 1.00 33.09 338 GLN A N 1
ATOM 2662 C CA . GLN A 1 338 ? -7.081 50.008 13.221 1.00 33.09 338 GLN A CA 1
ATOM 2663 C C . GLN A 1 338 ? -7.930 50.198 11.972 1.00 33.09 338 GLN A C 1
ATOM 2665 O O . GLN A 1 338 ? -7.410 50.382 10.880 1.00 33.09 338 GLN A O 1
ATOM 2670 N N . THR A 1 339 ? -9.243 50.121 12.133 1.00 34.94 339 THR A N 1
ATOM 2671 C CA . THR A 1 339 ? -10.212 50.932 11.390 1.00 34.94 339 THR A CA 1
ATOM 2672 C C . THR A 1 339 ? -11.563 50.747 12.063 1.00 34.94 339 THR A C 1
ATOM 2674 O O . THR A 1 339 ? -12.308 49.837 11.731 1.00 34.94 339 THR A O 1
ATOM 2677 N N . GLU A 1 340 ? -11.911 51.634 12.994 1.00 33.53 340 GLU A N 1
ATOM 2678 C CA . GLU A 1 340 ? -13.324 51.926 13.204 1.00 33.53 340 GLU A CA 1
ATOM 2679 C C . GLU A 1 340 ? -13.563 53.365 13.671 1.00 33.53 340 GLU A C 1
ATOM 2681 O O . GLU A 1 340 ? -12.993 53.848 14.644 1.00 33.53 340 GLU A O 1
ATOM 2686 N N . SER A 1 341 ? -14.482 53.997 12.938 1.00 35.09 341 SER A N 1
ATOM 2687 C CA . SER A 1 341 ? -15.472 54.957 13.420 1.00 35.09 341 SER A CA 1
ATOM 2688 C C . SER A 1 341 ? -15.011 56.359 13.843 1.00 35.09 341 SER A C 1
ATOM 2690 O O . SER A 1 341 ? -14.753 56.650 15.008 1.00 35.09 341 SER A O 1
ATOM 2692 N N . ALA A 1 342 ? -15.087 57.299 12.893 1.00 33.38 342 ALA A N 1
ATOM 2693 C CA . ALA A 1 342 ? -15.530 58.656 13.203 1.00 33.38 342 ALA A CA 1
ATOM 2694 C C . ALA A 1 342 ? -17.052 58.716 12.999 1.00 33.38 342 ALA A C 1
ATOM 2696 O O . ALA A 1 342 ? -17.545 58.824 11.874 1.00 33.38 342 ALA A O 1
ATOM 2697 N N . ALA A 1 343 ? -17.787 58.604 14.104 1.00 37.81 343 ALA A N 1
ATOM 2698 C CA . ALA A 1 343 ? -19.226 58.792 14.154 1.00 37.81 343 ALA A CA 1
ATOM 2699 C C . ALA A 1 343 ? -19.602 60.256 13.870 1.00 37.81 343 ALA A C 1
ATOM 2701 O O . ALA A 1 343 ? -19.120 61.194 14.506 1.00 37.81 343 ALA A O 1
ATOM 2702 N N . VAL A 1 344 ? -20.524 60.415 12.925 1.00 41.00 344 VAL A N 1
ATOM 2703 C CA . VAL A 1 344 ? -21.358 61.598 12.728 1.00 41.00 344 VAL A CA 1
ATOM 2704 C C . VAL A 1 344 ? -22.452 61.582 13.792 1.00 41.00 344 VAL A C 1
ATOM 2706 O O . VAL A 1 344 ? -23.317 60.718 13.740 1.00 41.00 344 VAL A O 1
ATOM 2709 N N . THR A 1 345 ? -22.437 62.554 14.706 1.00 37.59 345 THR A N 1
ATOM 2710 C CA . THR A 1 345 ? -23.650 63.169 15.278 1.00 37.59 345 THR A CA 1
ATOM 2711 C C . THR A 1 345 ? -23.270 64.432 16.047 1.00 37.59 345 THR A C 1
ATOM 2713 O O . THR A 1 345 ? -22.671 64.360 17.115 1.00 37.59 345 THR A O 1
ATOM 2716 N N . ALA A 1 346 ? -23.673 65.584 15.523 1.00 38.03 346 ALA A N 1
ATOM 2717 C CA . ALA A 1 346 ? -23.982 66.766 16.315 1.00 38.03 346 ALA A CA 1
ATOM 2718 C C . ALA A 1 346 ? -25.225 67.390 15.676 1.00 38.03 346 ALA A C 1
ATOM 2720 O O . ALA A 1 346 ? -25.186 67.801 14.517 1.00 38.03 346 ALA A O 1
ATOM 2721 N N . GLY A 1 347 ? -26.336 67.348 16.407 1.00 40.84 347 GLY A N 1
ATOM 2722 C CA . GLY A 1 347 ? -27.497 68.178 16.132 1.00 40.84 347 GLY A CA 1
ATOM 2723 C C . GLY A 1 347 ? -27.354 69.492 16.889 1.00 40.84 347 GLY A C 1
ATOM 2724 O O . GLY A 1 347 ? -27.025 69.472 18.074 1.00 40.84 347 GLY A O 1
ATOM 2725 N N . ASP A 1 348 ? -27.573 70.585 16.167 1.00 35.62 348 ASP A N 1
ATOM 2726 C CA . ASP A 1 348 ? -28.448 71.704 16.534 1.00 35.62 348 ASP A CA 1
ATOM 2727 C C . ASP A 1 348 ? -28.999 72.316 15.236 1.00 35.62 348 ASP A C 1
ATOM 2729 O O . ASP A 1 348 ? -28.217 72.414 14.255 1.00 35.62 348 ASP A O 1
#

Secondary structure (DSSP, 8-state):
-------------S-TT-S-----HHHHHHHTT--SS--HHHHHHHHHHHHHHT--TTSHHHHHHHHHHHHHHHHHHT---------TTTT-EETTEEHHHHHHHHHHHHHHHHHHHHHHHHHHHHHHHHHH-PPPSEEEEEEES-EEHHHHS-TTTGGGS--HHHHHHHHH--SSEEEEEEE--TTS-HHHHHHHHHHHHHHHTTSS--SEEEE-HHHHHHHHTTT-B---HHHHHHHHHHS-TTTTTT-EEEEEE-TTS-EEEEEEE-TTTTGGGGGTEE-S--EEEEBTT-S-HHHHHHHHHHHHHTHHHHHHHHHHHHTTS-----------------------

Sequence (348 aa):
MRNMDKSEQNPETPDRAAAGQVLTRAQAIKILELTGKPNREVIENRYAMLCRRYKDLSDPDNQRHMAEINQAYNVLTGFNQPFVPEDPRLNKKVAGKSVYQWRNIFYYGWKPALAVILVAALIIGIVYSAVTNKDSDFHLAALGAFYDTQSSLTSDETADYLDLSDYAKTQLGVENPSSEVLLISSSADAQLEQASIMKRMLYMSGSIDTDVFLVDQANLNLFAEQDLWTDMTDFYQTLQATFDSEQLQDFVPVYLQDETGQSYLAAINVSSQQLLNAFGILGGEQYLAISVLNKTPEKAEQFIKSLVEQEPMLLQHVGTKLETEPTEATDYSDESSQTESAAVTAGD

pLDDT: mean 77.06, std 19.96, range [28.77, 97.69]